Protein AF-A0A9Q0H8P6-F1 (afdb_monomer_lite)

Radius of gyration: 24.01 Å; chains: 1; bounding box: 65×60×73 Å

Sequence (201 aa):
MRSYKLHLAFLFFIALAFFHVSQAQNSQEDYLTTHNSARSEVGVGSMTWDDTVATYAQNYANQRAEDCNLVHSGGSYGENLAWSSGDMSATDAVNMWVAEKTYYDYNSNSCAEGQQCGHYTQVVWRNSVRLGCARVQCSSGSGTFIICNYDPPGNYVGINNVLMQASIMSKHLSKSERPRRVNGHLDTDRESLLSSPTEGV

Structure (mmCIF, N/CA/C/O backbone):
data_AF-A0A9Q0H8P6-F1
#
_entry.id   AF-A0A9Q0H8P6-F1
#
loop_
_atom_site.group_PDB
_atom_site.id
_atom_site.type_symbol
_atom_site.label_atom_id
_atom_site.label_alt_id
_atom_site.label_comp_id
_atom_site.label_asym_id
_atom_site.label_entity_id
_atom_site.label_seq_id
_atom_site.pdbx_PDB_ins_code
_atom_site.Cartn_x
_atom_site.Cartn_y
_atom_site.Cartn_z
_atom_site.occupancy
_atom_site.B_iso_or_equiv
_atom_site.auth_seq_id
_atom_site.auth_comp_id
_atom_site.auth_asym_id
_atom_site.auth_atom_id
_atom_site.pdbx_PDB_model_num
ATOM 1 N N . MET A 1 1 ? -46.140 22.390 14.188 1.00 59.41 1 MET A N 1
ATOM 2 C CA . MET A 1 1 ? -45.745 20.958 14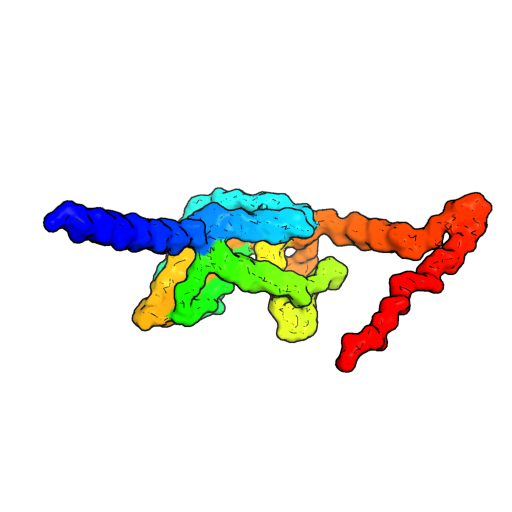.285 1.00 59.41 1 MET A CA 1
ATOM 3 C C . MET A 1 1 ? -45.240 20.347 12.972 1.00 59.41 1 MET A C 1
ATOM 5 O O . MET A 1 1 ? -44.353 19.508 13.023 1.00 59.41 1 MET A O 1
ATOM 9 N N . ARG A 1 2 ? -45.763 20.746 11.800 1.00 62.16 2 ARG A N 1
ATOM 10 C CA . ARG A 1 2 ? -45.383 20.182 10.485 1.00 62.16 2 ARG A CA 1
ATOM 11 C C . ARG A 1 2 ? -43.969 20.578 10.016 1.00 62.16 2 ARG A C 1
ATOM 13 O O . ARG A 1 2 ? -43.252 19.725 9.515 1.00 62.16 2 ARG A O 1
ATOM 20 N N . SER A 1 3 ? -43.545 21.822 10.265 1.00 62.53 3 SER A N 1
ATOM 21 C CA . SER A 1 3 ? -42.217 22.331 9.860 1.00 62.53 3 SER A CA 1
ATOM 22 C C . SER A 1 3 ? -41.059 21.640 10.590 1.00 62.53 3 SER A C 1
ATOM 24 O O . SER A 1 3 ? -40.065 21.282 9.974 1.00 62.53 3 SER A O 1
ATOM 26 N N . TYR A 1 4 ? -41.205 21.364 11.890 1.00 61.22 4 TYR A N 1
ATOM 27 C CA . TYR A 1 4 ? -40.148 20.726 12.689 1.00 61.22 4 TYR A CA 1
ATOM 28 C C . TYR A 1 4 ? -39.857 19.291 12.227 1.00 61.22 4 TYR A C 1
ATOM 30 O O . TYR A 1 4 ? -38.712 18.866 12.258 1.00 61.22 4 TYR A O 1
ATOM 38 N N . LYS A 1 5 ? -40.875 18.569 11.730 1.00 62.25 5 LYS A N 1
ATOM 39 C CA . LYS A 1 5 ? -40.724 17.216 11.167 1.00 62.25 5 LYS A CA 1
ATOM 40 C C . LYS A 1 5 ? -39.967 17.212 9.832 1.00 62.25 5 LYS A C 1
ATOM 42 O O . LYS A 1 5 ? -39.203 16.289 9.586 1.00 62.25 5 LYS A O 1
ATOM 47 N N . LEU A 1 6 ? -40.147 18.245 9.002 1.00 64.25 6 LEU A N 1
ATOM 48 C CA . LEU A 1 6 ? -39.408 18.426 7.745 1.00 64.25 6 LEU A CA 1
ATOM 49 C C . LEU A 1 6 ? -37.932 18.764 7.995 1.00 64.25 6 LEU A C 1
ATOM 51 O O . LEU A 1 6 ? -37.063 18.179 7.357 1.00 64.25 6 LEU A O 1
ATOM 55 N N . HIS A 1 7 ? -37.638 19.637 8.965 1.00 70.69 7 HIS A N 1
ATOM 56 C CA . HIS A 1 7 ? -36.254 19.940 9.348 1.00 70.69 7 HIS A CA 1
ATOM 57 C C . HIS A 1 7 ? -35.548 18.738 9.988 1.00 70.69 7 HIS A C 1
ATOM 59 O O . HIS A 1 7 ? -34.400 18.469 9.648 1.00 70.69 7 HIS A O 1
ATOM 65 N N . LEU A 1 8 ? -36.234 17.976 10.852 1.00 71.00 8 LEU A N 1
ATOM 66 C CA . LEU A 1 8 ? -35.672 16.751 11.432 1.00 71.00 8 LEU A CA 1
ATOM 67 C C . LEU A 1 8 ? -35.365 15.701 10.357 1.00 71.00 8 LEU A C 1
ATOM 69 O O . LEU A 1 8 ? -34.300 15.098 10.388 1.00 71.00 8 LEU A O 1
ATOM 73 N N . ALA A 1 9 ? -36.267 15.514 9.387 1.00 73.44 9 ALA A N 1
ATOM 74 C CA . ALA A 1 9 ? -36.045 14.595 8.274 1.00 73.44 9 ALA A CA 1
ATOM 75 C C . ALA A 1 9 ? -34.853 15.030 7.407 1.00 73.44 9 ALA A C 1
ATOM 77 O O . ALA A 1 9 ? -34.018 14.201 7.062 1.00 73.44 9 ALA A O 1
ATOM 78 N N . PHE A 1 10 ? -34.728 16.326 7.104 1.00 75.25 10 PHE A N 1
ATOM 79 C CA . PHE A 1 10 ? -33.617 16.854 6.308 1.00 75.25 10 PHE A CA 1
ATOM 80 C C . PHE A 1 10 ? -32.262 16.708 7.019 1.00 75.25 10 PHE A C 1
ATOM 82 O O . PHE A 1 10 ? -31.294 16.265 6.407 1.00 75.25 10 PHE A O 1
ATOM 89 N N . LEU A 1 11 ? -32.203 16.989 8.326 1.00 74.62 11 LEU A N 1
ATOM 90 C CA . LEU A 1 11 ? -31.002 16.760 9.140 1.00 74.62 11 LEU A CA 1
ATOM 91 C C . LEU A 1 11 ? -30.624 15.271 9.203 1.00 74.62 11 LEU A C 1
ATOM 93 O O . LEU A 1 11 ? -29.443 14.936 9.149 1.00 74.62 11 LEU A O 1
ATOM 97 N N . PHE A 1 12 ? -31.613 14.377 9.253 1.00 76.75 12 PHE A N 1
ATOM 98 C CA . PHE A 1 12 ? -31.390 12.930 9.232 1.00 76.75 12 PHE A CA 1
ATOM 99 C C . PHE A 1 12 ? -30.865 12.438 7.871 1.00 76.75 12 PHE A C 1
ATOM 101 O O . PHE A 1 12 ? -29.944 11.627 7.827 1.00 76.75 12 PHE A O 1
ATOM 108 N N . PHE A 1 13 ? -31.389 12.970 6.760 1.00 72.19 13 PHE A N 1
ATOM 109 C CA . PHE A 1 13 ? -30.891 12.676 5.409 1.00 72.19 13 PHE A CA 1
ATOM 110 C C . PHE A 1 13 ? -29.458 13.168 5.192 1.00 72.19 13 PHE A C 1
ATOM 112 O O . PHE A 1 13 ? -28.653 12.447 4.609 1.00 72.19 13 PHE A O 1
ATOM 119 N N . ILE A 1 14 ? -29.124 14.359 5.694 1.00 72.00 14 ILE A N 1
ATOM 120 C CA . ILE A 1 14 ? -27.756 14.882 5.645 1.00 72.00 14 ILE A CA 1
ATOM 121 C C . ILE A 1 14 ? -26.808 13.978 6.446 1.00 72.00 14 ILE A C 1
ATOM 123 O O . ILE A 1 14 ? -25.766 13.581 5.930 1.00 72.00 14 ILE A O 1
ATOM 127 N N . ALA A 1 15 ? -27.179 13.595 7.672 1.00 67.50 15 ALA A N 1
ATOM 128 C CA . ALA A 1 15 ? -26.368 12.698 8.495 1.00 67.50 15 ALA A CA 1
ATOM 129 C C . ALA A 1 15 ? -26.158 11.322 7.833 1.00 67.50 15 ALA A C 1
ATOM 131 O O . ALA A 1 15 ? -25.039 10.814 7.815 1.00 67.50 15 ALA A O 1
ATOM 132 N N . LEU A 1 16 ? -27.204 10.745 7.229 1.00 63.12 16 LEU A N 1
ATOM 133 C CA . LEU A 1 16 ? -27.113 9.490 6.476 1.00 63.12 16 LEU A CA 1
ATOM 134 C C . LEU A 1 16 ? -26.205 9.606 5.246 1.00 63.12 16 LEU A C 1
ATOM 136 O O . LEU A 1 16 ? -25.414 8.696 5.005 1.00 63.12 16 LEU A O 1
ATOM 140 N N . ALA A 1 17 ? -26.282 10.707 4.494 1.00 61.44 17 ALA A N 1
ATOM 141 C CA . ALA A 1 17 ? -25.435 10.932 3.324 1.00 61.44 17 ALA A CA 1
ATOM 142 C C . ALA A 1 17 ? -23.948 11.038 3.706 1.00 61.44 17 ALA A C 1
ATOM 144 O O . ALA A 1 17 ? -23.111 10.397 3.075 1.00 61.44 17 ALA A O 1
ATOM 145 N N . PHE A 1 18 ? -23.617 11.763 4.781 1.00 58.12 18 PHE A N 1
ATOM 146 C CA . PHE A 1 18 ? -22.237 11.846 5.275 1.00 58.12 18 PHE A CA 1
ATOM 147 C C . PHE A 1 18 ? -21.717 10.510 5.829 1.00 58.12 18 PHE A C 1
ATOM 149 O O . PHE A 1 18 ? -20.548 10.184 5.630 1.00 58.12 18 PHE A O 1
ATOM 156 N N . 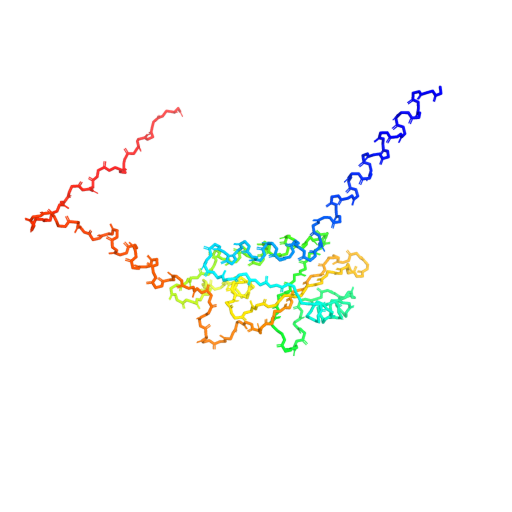PHE A 1 19 ? -22.577 9.697 6.454 1.00 54.78 19 PHE A N 1
ATOM 157 C CA . PHE A 1 19 ? -22.194 8.365 6.936 1.00 54.78 19 PHE A CA 1
ATOM 158 C C . PHE A 1 19 ? -21.927 7.374 5.785 1.00 54.78 19 PHE A C 1
ATOM 160 O O . PHE A 1 19 ? -21.012 6.558 5.876 1.00 54.78 19 PHE A O 1
ATOM 167 N N . HIS A 1 20 ? -22.675 7.468 4.676 1.00 54.00 20 HIS A N 1
ATOM 168 C CA . HIS A 1 20 ? -22.471 6.615 3.494 1.00 54.00 20 HIS A CA 1
ATOM 169 C C . HIS A 1 20 ? -21.164 6.929 2.751 1.00 54.00 20 HIS A C 1
ATOM 171 O O . HIS A 1 20 ? -20.490 6.005 2.304 1.00 54.00 20 HIS A O 1
ATOM 177 N N . VAL A 1 21 ? -20.769 8.205 2.644 1.00 56.78 21 VAL A N 1
ATOM 178 C CA . VAL A 1 21 ? -19.532 8.601 1.938 1.00 56.78 21 VAL A CA 1
ATOM 179 C C . VAL A 1 21 ? -18.272 8.066 2.638 1.00 56.78 21 VAL A C 1
ATOM 181 O O . VAL A 1 21 ? -17.336 7.651 1.964 1.00 56.78 21 VAL A O 1
ATOM 184 N N . SER A 1 22 ? -18.257 7.998 3.974 1.00 54.84 22 SER A N 1
ATOM 185 C CA . SER A 1 22 ? -17.110 7.479 4.746 1.00 54.84 22 SER A CA 1
ATOM 186 C C . SER A 1 22 ? -16.919 5.955 4.615 1.00 54.84 22 SER A C 1
ATOM 188 O O . SER A 1 22 ? -15.790 5.463 4.618 1.00 54.84 22 SER A O 1
ATOM 190 N N . GLN A 1 23 ? -18.005 5.194 4.434 1.00 53.75 23 GLN A N 1
ATOM 191 C CA . GLN A 1 23 ? -17.933 3.751 4.152 1.00 53.75 23 GLN A CA 1
ATOM 192 C C . GLN A 1 23 ? -17.487 3.450 2.711 1.00 53.75 23 GLN A C 1
ATOM 194 O O . GLN A 1 23 ? -16.982 2.363 2.441 1.00 53.75 23 GLN A O 1
ATOM 199 N N . ALA A 1 24 ? -17.645 4.408 1.795 1.00 58.97 24 ALA A N 1
ATOM 200 C CA . ALA A 1 24 ? -17.419 4.220 0.365 1.00 58.97 24 ALA A CA 1
ATOM 201 C C . ALA A 1 24 ? -15.952 4.326 -0.090 1.00 58.97 24 ALA A C 1
ATOM 203 O O . ALA A 1 24 ? -15.727 4.176 -1.278 1.00 58.97 24 ALA A O 1
ATOM 204 N N . GLN A 1 25 ? -14.989 4.622 0.795 1.00 68.44 25 GLN A N 1
ATOM 205 C CA . GLN A 1 25 ? -13.554 4.724 0.448 1.00 68.44 25 GLN A CA 1
ATOM 206 C C . GLN A 1 25 ? -12.672 3.671 1.139 1.00 68.44 25 GLN A C 1
ATOM 208 O O . GLN A 1 25 ? -11.451 3.804 1.191 1.00 68.44 25 GLN A O 1
ATOM 213 N N . ASN A 1 26 ? -13.283 2.660 1.752 1.00 88.00 26 ASN A N 1
ATOM 214 C CA . ASN A 1 26 ? -12.591 1.623 2.521 1.00 88.00 26 ASN A CA 1
ATOM 215 C C . ASN A 1 26 ? -12.987 0.205 2.081 1.00 88.00 26 ASN A C 1
ATOM 217 O O . ASN A 1 26 ? -12.735 -0.765 2.795 1.00 88.00 26 ASN A O 1
ATOM 221 N N . SER A 1 27 ? -13.649 0.084 0.930 1.00 94.88 27 SER A N 1
ATOM 222 C CA . SER A 1 27 ? -14.088 -1.189 0.371 1.00 94.88 27 SER A CA 1
ATOM 223 C C . SER A 1 27 ? -12.954 -1.897 -0.381 1.00 94.88 27 SER A C 1
ATOM 225 O O . SER A 1 27 ? -11.956 -1.286 -0.765 1.00 94.88 27 SER A O 1
ATOM 227 N N . GLN A 1 28 ? -13.130 -3.193 -0.658 1.00 97.44 28 GLN A N 1
ATOM 228 C CA . GLN A 1 28 ? -12.235 -3.952 -1.546 1.00 97.44 28 GLN A CA 1
ATOM 229 C C . GLN A 1 28 ? -12.047 -3.276 -2.917 1.00 97.44 28 GLN A C 1
ATOM 231 O O . GLN A 1 28 ? -10.964 -3.328 -3.501 1.00 97.44 28 GLN A O 1
ATOM 236 N N . GLU A 1 29 ? -13.097 -2.615 -3.415 1.00 97.50 29 GLU A N 1
ATOM 237 C CA . GLU A 1 29 ? -13.108 -1.985 -4.732 1.00 97.50 29 GLU A CA 1
ATOM 238 C C . GLU A 1 29 ? -12.241 -0.726 -4.754 1.00 97.50 29 GLU A C 1
ATOM 240 O O . GLU A 1 29 ? -11.582 -0.464 -5.755 1.00 97.50 29 GLU A O 1
ATOM 245 N N . ASP A 1 30 ? -12.165 0.007 -3.643 1.00 97.81 30 ASP A N 1
ATOM 246 C CA . ASP A 1 30 ? -11.334 1.210 -3.531 1.00 97.81 30 ASP A CA 1
ATOM 247 C C . ASP A 1 30 ? -9.846 0.864 -3.628 1.00 97.81 30 ASP A C 1
ATOM 249 O O . ASP A 1 30 ? -9.089 1.502 -4.369 1.00 97.81 30 ASP A O 1
ATOM 253 N N . TYR A 1 31 ? -9.434 -0.213 -2.948 1.00 98.62 31 TYR A N 1
ATOM 254 C CA . TYR A 1 31 ? -8.086 -0.756 -3.087 1.00 98.62 31 TYR A CA 1
ATOM 255 C C . TYR A 1 31 ? -7.820 -1.199 -4.526 1.00 98.62 31 TYR A C 1
ATOM 257 O O . TYR A 1 31 ? -6.840 -0.756 -5.131 1.00 98.62 31 TYR A O 1
ATOM 265 N N . LEU A 1 32 ? -8.679 -2.059 -5.084 1.00 98.44 32 LEU A N 1
ATOM 266 C CA . LEU A 1 32 ? -8.483 -2.616 -6.422 1.00 98.44 32 LEU A CA 1
ATOM 267 C C . LEU A 1 32 ? -8.474 -1.550 -7.511 1.00 98.44 32 LEU A C 1
ATOM 269 O O . LEU A 1 32 ? -7.575 -1.558 -8.348 1.00 98.44 32 LEU A O 1
ATOM 273 N N . THR A 1 33 ? -9.450 -0.645 -7.516 1.00 98.31 33 THR A N 1
ATOM 274 C CA . THR A 1 33 ? -9.575 0.402 -8.534 1.00 98.31 33 THR A CA 1
ATOM 275 C C . THR A 1 33 ? -8.347 1.299 -8.524 1.00 98.31 33 THR A C 1
ATOM 277 O O . THR A 1 33 ? -7.763 1.542 -9.582 1.00 98.31 33 THR A O 1
ATOM 280 N N . THR A 1 34 ? -7.885 1.722 -7.344 1.00 98.62 34 THR A N 1
ATOM 281 C CA . THR A 1 34 ? -6.711 2.600 -7.238 1.00 98.62 34 THR A CA 1
ATOM 282 C C . THR A 1 34 ? -5.432 1.889 -7.699 1.00 98.62 34 THR A C 1
ATOM 284 O O . THR A 1 34 ? -4.667 2.445 -8.491 1.00 98.62 34 THR A O 1
ATOM 287 N N . HIS A 1 35 ? -5.234 0.621 -7.314 1.00 98.75 35 HIS A N 1
ATOM 288 C CA . HIS A 1 35 ? -4.115 -0.191 -7.813 1.00 98.75 35 HIS A CA 1
ATOM 289 C C . HIS A 1 35 ? -4.182 -0.386 -9.331 1.00 98.75 35 HIS A C 1
ATOM 291 O O . HIS A 1 35 ? -3.192 -0.198 -10.038 1.00 98.75 35 HIS A O 1
ATOM 297 N N . ASN A 1 36 ? -5.348 -0.773 -9.846 1.00 98.62 36 ASN A N 1
ATOM 298 C CA . ASN A 1 36 ? -5.539 -1.097 -11.254 1.00 98.62 36 ASN A CA 1
ATOM 299 C C . ASN A 1 36 ? -5.431 0.138 -12.153 1.00 98.62 36 ASN A C 1
ATOM 301 O O . ASN A 1 36 ? -4.909 0.015 -13.262 1.00 98.62 36 ASN A O 1
ATOM 305 N N . SER A 1 37 ? -5.819 1.321 -11.667 1.00 98.44 37 SER A N 1
ATOM 306 C CA . SER A 1 37 ? -5.551 2.593 -12.344 1.00 98.44 37 SER A CA 1
ATOM 307 C C . SER A 1 37 ? -4.046 2.803 -12.518 1.00 98.44 37 SER A C 1
ATOM 309 O O . SER A 1 37 ? -3.572 2.906 -13.650 1.00 98.44 37 SER A O 1
ATOM 311 N N . ALA A 1 38 ? -3.271 2.739 -11.428 1.00 97.81 38 ALA A N 1
ATOM 312 C CA . ALA A 1 38 ? -1.818 2.918 -11.473 1.00 97.81 38 ALA A CA 1
ATOM 313 C C . ALA A 1 38 ? -1.108 1.868 -12.348 1.00 97.81 38 ALA A C 1
ATOM 315 O O . ALA A 1 38 ? -0.168 2.188 -13.074 1.00 97.81 38 ALA A O 1
ATOM 316 N N . ARG A 1 39 ? -1.572 0.612 -12.328 1.00 97.94 39 ARG A N 1
ATOM 317 C CA . ARG A 1 39 ? -1.051 -0.462 -13.194 1.00 97.94 39 ARG A CA 1
ATOM 318 C C . ARG A 1 39 ? -1.335 -0.196 -14.669 1.00 97.94 39 ARG A C 1
ATOM 320 O O . ARG A 1 39 ? -0.451 -0.395 -15.504 1.00 97.94 39 ARG A O 1
ATOM 327 N N . SER A 1 40 ? -2.534 0.291 -14.989 1.00 96.94 40 SER A N 1
ATOM 328 C CA . SER A 1 40 ? -2.923 0.609 -16.365 1.00 96.94 40 SER A CA 1
ATOM 329 C C . SER A 1 40 ? -2.084 1.743 -16.963 1.00 96.94 40 SER A C 1
ATOM 331 O O . SER A 1 40 ? -1.687 1.638 -18.124 1.00 96.94 40 SER A O 1
ATOM 333 N N . GLU A 1 41 ? -1.715 2.753 -16.160 1.00 95.31 41 GLU A N 1
ATOM 334 C CA . GLU A 1 41 ? -0.846 3.872 -16.573 1.00 95.31 41 GLU A CA 1
ATOM 335 C C . GLU A 1 41 ? 0.503 3.391 -17.128 1.00 95.31 41 GLU A C 1
ATOM 337 O O . GLU A 1 41 ? 1.071 4.020 -18.019 1.00 95.31 41 GLU A O 1
ATOM 342 N N . VAL A 1 42 ? 0.999 2.250 -16.640 1.00 93.06 42 VAL A N 1
ATOM 343 C CA . VAL A 1 42 ? 2.296 1.675 -17.030 1.00 93.06 42 VAL A CA 1
ATOM 344 C C . VAL A 1 42 ? 2.179 0.391 -17.861 1.00 93.06 42 VAL A C 1
ATOM 346 O O . VAL A 1 42 ? 3.167 -0.312 -18.108 1.00 93.06 42 VAL A O 1
ATOM 349 N N . GLY A 1 43 ? 0.971 0.077 -18.339 1.00 93.31 43 GLY A N 1
ATOM 350 C CA . GLY A 1 43 ? 0.712 -1.086 -19.192 1.00 93.31 43 GLY A CA 1
ATOM 351 C C . GLY A 1 43 ? 0.878 -2.432 -18.478 1.00 93.31 43 GLY A C 1
ATOM 352 O O . GLY A 1 43 ? 1.224 -3.437 -19.111 1.00 93.31 43 GLY A O 1
ATOM 353 N N . VAL A 1 44 ? 0.667 -2.456 -17.163 1.00 95.19 44 VAL A N 1
ATOM 354 C CA . VAL A 1 44 ? 0.624 -3.666 -16.340 1.00 95.19 44 VAL A CA 1
ATOM 355 C C . VAL A 1 44 ? -0.835 -4.114 -16.192 1.00 95.19 44 VAL A C 1
ATOM 357 O O . VAL A 1 44 ? -1.730 -3.301 -15.982 1.00 95.19 44 VAL A O 1
ATOM 360 N N . GLY A 1 45 ? -1.089 -5.417 -16.342 1.00 95.19 45 GLY A N 1
ATOM 361 C CA . GLY A 1 45 ? -2.443 -5.975 -16.267 1.00 95.19 45 GLY A CA 1
ATOM 362 C C . GLY A 1 45 ? -3.047 -5.862 -14.868 1.00 95.19 45 GLY A C 1
ATOM 363 O O . GLY A 1 45 ? -2.318 -5.874 -13.877 1.00 95.19 45 GLY A O 1
ATOM 364 N N . SER A 1 46 ? -4.371 -5.771 -14.783 1.00 98.06 46 SER A N 1
ATOM 365 C CA . SER A 1 46 ? -5.098 -5.653 -13.517 1.00 98.06 46 SER A CA 1
ATOM 366 C C . SER A 1 46 ? -4.878 -6.851 -12.585 1.00 98.06 46 SER A C 1
ATOM 368 O O . SER A 1 46 ? -4.646 -7.972 -13.035 1.00 98.06 46 SER A O 1
ATOM 370 N N . MET A 1 47 ? -4.973 -6.595 -11.285 1.00 98.31 47 MET A N 1
ATOM 371 C CA . MET A 1 47 ? -5.091 -7.603 -10.231 1.00 98.31 47 MET A CA 1
ATOM 372 C C . MET A 1 47 ? -6.560 -7.795 -9.835 1.00 98.31 47 MET A C 1
ATOM 374 O O . MET A 1 47 ? -7.394 -6.914 -10.071 1.00 98.31 47 MET A O 1
ATOM 378 N N . THR A 1 48 ? -6.865 -8.936 -9.223 1.00 98.69 48 THR A N 1
ATOM 379 C CA . THR A 1 48 ? -8.183 -9.263 -8.660 1.00 98.69 48 THR A CA 1
ATOM 380 C C . THR A 1 48 ? -8.106 -9.397 -7.145 1.00 98.69 48 THR A C 1
ATOM 382 O O . THR A 1 48 ? -7.050 -9.716 -6.599 1.00 98.69 48 THR A O 1
ATOM 385 N N . TRP A 1 49 ? -9.226 -9.179 -6.458 1.00 98.75 49 TRP A N 1
ATOM 386 C CA . TRP A 1 49 ? -9.306 -9.421 -5.020 1.00 98.75 49 TRP A CA 1
ATOM 387 C C . TRP A 1 49 ? -9.233 -10.922 -4.731 1.00 98.75 49 TRP A C 1
ATOM 389 O O . TRP A 1 49 ? -9.772 -11.726 -5.496 1.00 98.75 49 TRP A O 1
ATOM 399 N N . ASP A 1 50 ? -8.570 -11.293 -3.642 1.00 98.81 50 ASP A N 1
ATOM 400 C CA . ASP A 1 50 ? -8.520 -12.659 -3.131 1.00 98.81 50 ASP A CA 1
ATOM 401 C C . ASP A 1 50 ? -8.819 -12.656 -1.627 1.00 98.81 50 ASP A C 1
ATOM 403 O O . ASP A 1 50 ? -8.074 -12.090 -0.824 1.00 98.81 50 ASP A O 1
ATOM 407 N N . ASP A 1 51 ? -9.913 -13.313 -1.240 1.00 98.69 51 ASP A N 1
ATOM 408 C CA . ASP A 1 51 ? -10.383 -13.339 0.148 1.00 98.69 51 ASP A CA 1
ATOM 409 C C . ASP A 1 51 ? -9.412 -14.056 1.098 1.00 98.69 51 ASP A C 1
ATOM 411 O O . ASP A 1 51 ? -9.366 -13.744 2.292 1.00 98.69 51 ASP A O 1
ATOM 415 N N . THR A 1 52 ? -8.596 -14.989 0.594 1.00 98.75 52 THR A N 1
ATOM 416 C CA . THR A 1 52 ? -7.567 -15.667 1.399 1.00 98.75 52 THR A CA 1
ATOM 417 C C . THR A 1 52 ? -6.439 -14.696 1.730 1.00 98.75 52 THR A C 1
ATOM 419 O O . THR A 1 52 ? -6.007 -14.612 2.883 1.00 98.75 52 THR A O 1
ATOM 422 N N . VAL A 1 53 ? -5.998 -13.919 0.738 1.00 98.81 53 VAL A N 1
ATOM 423 C CA . VAL A 1 53 ? -4.982 -12.873 0.922 1.00 98.81 53 VAL A CA 1
ATOM 424 C C . VAL A 1 53 ? -5.519 -11.760 1.829 1.00 98.81 53 VAL A C 1
ATOM 426 O O . VAL A 1 53 ? -4.816 -11.307 2.731 1.00 98.81 53 VAL A O 1
ATOM 429 N N . ALA A 1 54 ? -6.784 -11.365 1.668 1.00 98.81 54 ALA A N 1
ATOM 430 C CA . ALA A 1 54 ? -7.414 -10.342 2.503 1.00 98.81 54 ALA A CA 1
ATOM 431 C C . ALA A 1 54 ? -7.583 -10.800 3.957 1.00 98.81 54 ALA A C 1
ATOM 433 O O . ALA A 1 54 ? -7.333 -10.037 4.888 1.00 98.81 54 ALA A O 1
ATOM 434 N N . THR A 1 55 ? -7.935 -12.070 4.168 1.00 98.75 55 THR A N 1
ATOM 435 C CA . THR A 1 55 ? -7.999 -12.666 5.510 1.00 98.75 55 THR A CA 1
ATOM 436 C C . THR A 1 55 ? -6.627 -12.651 6.183 1.00 98.75 55 THR A C 1
ATOM 438 O O . THR A 1 55 ? -6.525 -12.331 7.368 1.00 98.75 55 THR A O 1
ATOM 441 N N . TYR A 1 56 ? -5.559 -12.952 5.437 1.00 98.81 56 TYR A N 1
ATOM 442 C CA . TYR A 1 56 ? -4.192 -12.833 5.946 1.00 98.81 56 TYR A CA 1
ATOM 443 C C . TYR A 1 56 ? -3.869 -11.389 6.358 1.00 98.81 56 TYR A C 1
ATOM 445 O O . TYR A 1 56 ? -3.445 -11.161 7.494 1.00 98.81 56 TYR A O 1
ATOM 453 N N . ALA A 1 57 ? -4.150 -10.424 5.477 1.00 98.81 57 ALA A N 1
ATOM 454 C CA . ALA A 1 57 ? -3.948 -9.002 5.736 1.00 98.81 57 ALA A CA 1
ATOM 455 C C . ALA A 1 57 ? -4.704 -8.543 6.993 1.00 98.81 57 ALA A C 1
ATOM 457 O O . ALA A 1 57 ? -4.128 -7.890 7.861 1.00 98.81 57 ALA A O 1
ATOM 458 N N . GLN A 1 58 ? -5.970 -8.945 7.150 1.00 98.75 58 GLN A N 1
ATOM 459 C CA . GLN A 1 58 ? -6.792 -8.587 8.310 1.00 98.75 58 GLN A CA 1
ATOM 460 C C . GLN A 1 58 ? -6.250 -9.181 9.608 1.00 98.75 58 GLN A C 1
ATOM 462 O O . GLN A 1 58 ? -6.175 -8.485 10.623 1.00 98.75 58 GLN A O 1
ATOM 467 N N . ASN A 1 59 ? -5.834 -10.448 9.585 1.00 98.69 59 ASN A N 1
ATOM 468 C CA . ASN A 1 59 ? -5.243 -11.099 10.751 1.00 98.69 59 ASN A CA 1
ATOM 469 C C . ASN A 1 59 ? -3.945 -10.416 11.187 1.00 98.69 59 ASN A C 1
ATOM 471 O O . ASN A 1 59 ? -3.692 -10.305 12.387 1.00 98.69 59 ASN A O 1
ATOM 475 N N . TYR A 1 60 ? -3.130 -9.957 10.237 1.00 98.75 60 TYR A N 1
ATOM 476 C CA . TYR A 1 60 ? -1.911 -9.223 10.556 1.00 98.75 60 TYR A CA 1
ATOM 477 C C . TYR A 1 60 ? -2.203 -7.799 11.039 1.00 98.75 60 TYR A C 1
ATOM 479 O O . TYR A 1 60 ? -1.673 -7.381 12.066 1.00 98.75 60 TYR A O 1
ATOM 487 N N . ALA A 1 61 ? -3.112 -7.078 10.377 1.00 98.31 61 ALA A N 1
ATOM 488 C CA . ALA A 1 61 ? -3.540 -5.746 10.800 1.00 98.31 61 ALA A CA 1
ATOM 489 C C . ALA A 1 61 ? -4.053 -5.756 12.249 1.00 98.31 61 ALA A C 1
ATOM 491 O O . ALA A 1 61 ? -3.652 -4.922 13.055 1.00 98.31 61 ALA A O 1
ATOM 492 N N . ASN A 1 62 ? -4.858 -6.756 12.620 1.00 98.31 62 ASN A N 1
ATOM 493 C CA . ASN A 1 62 ? -5.353 -6.914 13.988 1.00 98.31 62 ASN A CA 1
ATOM 494 C C . ASN A 1 62 ? -4.223 -7.090 15.018 1.00 98.31 62 ASN A C 1
ATOM 496 O O . ASN A 1 62 ? -4.338 -6.579 16.127 1.00 98.31 62 ASN A O 1
ATOM 500 N N . GLN A 1 63 ? -3.121 -7.760 14.662 1.00 97.56 63 GLN A N 1
ATOM 501 C CA . GLN A 1 63 ? -1.943 -7.875 15.537 1.00 97.56 63 GLN A CA 1
ATOM 502 C C . GLN A 1 63 ? -1.212 -6.538 15.704 1.00 97.56 63 GLN A C 1
ATOM 504 O O . GLN A 1 63 ? -0.579 -6.310 16.730 1.00 97.56 63 GLN A O 1
ATOM 509 N N . ARG A 1 64 ? -1.303 -5.646 14.711 1.00 96.88 64 ARG A N 1
ATOM 510 C CA . ARG A 1 64 ? -0.712 -4.301 14.757 1.00 96.88 64 ARG A CA 1
ATOM 511 C C . ARG A 1 64 ? -1.608 -3.257 15.395 1.00 96.88 64 ARG A C 1
ATOM 513 O O . ARG A 1 64 ? -1.116 -2.187 15.711 1.00 96.88 64 ARG A O 1
ATOM 520 N N . ALA A 1 65 ? -2.884 -3.544 15.629 1.00 95.94 65 ALA A N 1
ATOM 521 C CA . ALA A 1 65 ? -3.828 -2.559 16.148 1.00 95.94 65 ALA A CA 1
ATOM 522 C C . ALA A 1 65 ? -3.439 -1.985 17.528 1.00 95.94 65 ALA A C 1
ATOM 524 O O . ALA A 1 65 ? -3.949 -0.937 17.913 1.00 95.94 65 ALA A O 1
ATOM 525 N N . GLU A 1 66 ? -2.556 -2.633 18.295 1.00 95.06 66 GLU A N 1
ATOM 526 C CA . GLU A 1 66 ? -2.061 -2.086 19.565 1.00 95.06 66 GLU A CA 1
ATOM 527 C C . GLU A 1 66 ? -1.039 -0.954 19.366 1.00 95.06 66 GLU A C 1
ATOM 529 O O . GLU A 1 66 ? -1.159 0.094 19.999 1.00 95.06 66 GLU A O 1
ATOM 534 N N . ASP A 1 67 ? -0.061 -1.141 18.475 1.00 92.19 67 ASP A N 1
ATOM 535 C CA . ASP A 1 67 ? 1.106 -0.257 18.351 1.00 92.19 67 ASP A CA 1
ATOM 536 C C . ASP A 1 67 ? 1.196 0.496 17.017 1.00 92.19 67 ASP A C 1
ATOM 538 O O . ASP A 1 67 ? 1.810 1.557 16.937 1.00 92.19 67 ASP A O 1
ATOM 542 N N . CYS A 1 68 ? 0.586 -0.058 15.975 1.00 95.00 68 CYS A N 1
ATOM 543 C CA . CYS A 1 68 ? 0.614 0.378 14.592 1.00 95.00 68 CYS A CA 1
ATOM 544 C C . CYS A 1 68 ? 2.000 0.666 14.010 1.00 95.00 68 CYS A C 1
ATOM 546 O O . CYS A 1 68 ? 2.123 1.458 13.073 1.00 95.00 68 CYS A O 1
ATOM 548 N N . ASN A 1 69 ? 3.049 -0.007 14.501 1.00 95.50 69 ASN A N 1
ATOM 549 C CA . ASN A 1 69 ? 4.359 0.164 13.875 1.00 95.50 69 ASN A CA 1
ATOM 550 C C . ASN A 1 69 ? 4.387 -0.493 12.487 1.00 95.50 69 ASN A C 1
ATOM 552 O O . ASN A 1 69 ? 3.828 -1.566 12.253 1.00 95.50 69 ASN A O 1
ATOM 556 N N . LEU A 1 70 ? 5.116 0.133 11.569 1.00 97.06 70 LEU A N 1
ATOM 557 C CA . LEU A 1 70 ? 5.328 -0.353 10.207 1.00 97.06 70 LEU A CA 1
ATOM 558 C C . LEU A 1 70 ? 6.416 -1.437 10.185 1.00 97.06 70 LEU A C 1
ATOM 560 O O . LEU A 1 70 ? 7.540 -1.195 9.754 1.00 97.06 70 LEU A O 1
ATOM 564 N N . VAL A 1 71 ? 6.102 -2.631 10.694 1.00 97.94 71 VAL A N 1
ATOM 565 C CA . VAL A 1 71 ? 6.975 -3.813 10.555 1.00 97.94 71 VAL A CA 1
ATOM 566 C C . VAL A 1 71 ? 6.284 -4.817 9.661 1.00 97.94 71 VAL A C 1
ATOM 568 O O . VAL A 1 71 ? 5.099 -5.076 9.852 1.00 97.94 71 VAL A O 1
ATOM 571 N N . HIS A 1 72 ? 7.039 -5.378 8.722 1.00 97.88 72 HIS A N 1
ATOM 572 C CA . HIS A 1 72 ? 6.527 -6.389 7.817 1.00 97.88 72 HIS A CA 1
ATOM 573 C C . HIS A 1 72 ? 6.197 -7.706 8.519 1.00 97.88 72 HIS A C 1
ATOM 575 O O . HIS A 1 72 ? 6.892 -8.117 9.452 1.00 97.88 72 HIS A O 1
ATOM 581 N N . SER A 1 73 ? 5.167 -8.397 8.026 1.00 97.44 73 SER A N 1
ATOM 582 C CA . SER A 1 73 ? 4.693 -9.666 8.602 1.00 97.44 73 SER A CA 1
ATOM 583 C C . SER A 1 73 ? 5.691 -10.821 8.518 1.00 97.44 73 SER A C 1
ATOM 585 O O . SER A 1 73 ? 5.599 -11.769 9.298 1.00 97.44 73 SER A O 1
ATOM 587 N N . GLY A 1 74 ? 6.633 -10.765 7.570 1.00 96.88 74 GLY A N 1
ATOM 588 C CA . GLY A 1 74 ? 7.542 -11.874 7.265 1.00 96.88 74 GLY A CA 1
ATOM 589 C C . GLY A 1 74 ? 6.848 -13.071 6.601 1.00 96.88 74 GLY A C 1
ATOM 590 O O . GLY A 1 74 ? 7.425 -14.157 6.551 1.00 96.88 74 GLY A O 1
ATOM 591 N N . GLY A 1 75 ? 5.610 -12.892 6.126 1.00 96.38 75 GLY A N 1
ATOM 592 C CA . GLY A 1 75 ? 4.835 -13.916 5.433 1.00 96.38 75 GLY A CA 1
ATOM 593 C C . GLY A 1 75 ? 5.312 -14.234 4.016 1.00 96.38 75 GLY A C 1
ATOM 594 O O . GLY A 1 75 ? 6.303 -13.709 3.518 1.00 96.38 75 GLY A O 1
ATOM 595 N N . SER A 1 76 ? 4.559 -15.105 3.341 1.00 96.75 76 SER A N 1
ATOM 596 C CA . SER A 1 76 ? 4.830 -15.528 1.959 1.00 96.75 76 SER A CA 1
ATOM 597 C C . SER A 1 76 ? 4.336 -14.552 0.885 1.00 96.75 76 SER A C 1
ATOM 599 O O . SER A 1 76 ? 4.611 -14.761 -0.295 1.00 96.75 76 SER A O 1
ATOM 601 N N . TYR A 1 77 ? 3.572 -13.529 1.267 1.00 98.50 77 TYR A N 1
ATOM 602 C CA . TYR A 1 77 ? 3.014 -12.537 0.353 1.00 98.50 77 TYR A CA 1
ATOM 603 C C . TYR A 1 77 ? 3.933 -11.324 0.217 1.00 98.50 77 TYR A C 1
ATOM 605 O O . TYR A 1 77 ? 4.705 -11.010 1.121 1.00 98.50 77 TYR A O 1
ATOM 613 N N . GLY A 1 78 ? 3.811 -10.609 -0.902 1.00 98.38 78 GLY A N 1
ATOM 614 C CA . GLY A 1 78 ? 4.332 -9.247 -0.994 1.00 98.38 78 GLY A CA 1
ATOM 615 C C . GLY A 1 78 ? 3.529 -8.358 -0.055 1.00 98.38 78 GLY A C 1
ATOM 616 O O . GLY A 1 78 ? 2.403 -8.713 0.306 1.00 98.38 78 GLY A O 1
ATOM 617 N N . GLU A 1 79 ? 4.074 -7.215 0.348 1.00 98.44 79 GLU A N 1
ATOM 618 C CA . GLU A 1 79 ? 3.428 -6.398 1.369 1.00 98.44 79 GLU A CA 1
ATOM 619 C C . GLU A 1 79 ? 3.753 -4.916 1.228 1.00 98.44 79 GLU A C 1
ATOM 621 O O . GLU A 1 79 ? 4.917 -4.541 1.117 1.00 98.44 79 GLU A O 1
ATOM 626 N N . ASN A 1 80 ? 2.713 -4.090 1.306 1.00 98.88 80 ASN A N 1
ATOM 627 C CA . ASN A 1 80 ? 2.827 -2.658 1.536 1.00 98.88 80 ASN A CA 1
ATOM 628 C C . ASN A 1 80 ? 2.113 -2.310 2.839 1.00 98.88 80 ASN A C 1
ATOM 630 O O . ASN A 1 80 ? 1.005 -2.792 3.089 1.00 98.88 80 ASN A O 1
ATOM 634 N N . LEU A 1 81 ? 2.743 -1.453 3.641 1.00 98.75 81 LEU A N 1
ATOM 635 C CA . LEU A 1 81 ? 2.214 -0.964 4.907 1.00 98.75 81 LEU A CA 1
ATOM 636 C C . LEU A 1 81 ? 2.025 0.549 4.841 1.00 98.75 81 LEU A C 1
ATOM 638 O O . LEU A 1 81 ? 2.786 1.264 4.188 1.00 98.75 81 LEU A O 1
ATOM 642 N N . ALA A 1 82 ? 1.006 1.043 5.525 1.00 98.50 82 ALA A N 1
ATOM 643 C CA . ALA A 1 82 ? 0.758 2.462 5.687 1.00 98.50 82 ALA A CA 1
ATOM 644 C C . ALA A 1 82 ? 0.258 2.742 7.100 1.00 98.50 82 ALA A C 1
ATOM 646 O O . ALA A 1 82 ? -0.471 1.945 7.695 1.00 98.50 82 ALA A O 1
ATOM 647 N N . TRP A 1 83 ? 0.648 3.899 7.620 1.00 98.19 83 TRP A N 1
ATOM 648 C CA . TRP A 1 83 ? 0.133 4.421 8.871 1.00 98.19 83 TRP A CA 1
ATOM 649 C C . TRP A 1 83 ? -0.087 5.924 8.757 1.00 98.19 83 TRP A C 1
ATOM 651 O O . TRP A 1 83 ? 0.682 6.633 8.107 1.00 98.19 83 TRP A O 1
ATOM 661 N N . SER A 1 84 ? -1.135 6.402 9.415 1.00 97.31 84 SER A N 1
ATOM 662 C CA . SER A 1 84 ? -1.419 7.820 9.606 1.00 97.31 84 SER A CA 1
ATOM 663 C C . SER A 1 84 ? -1.841 8.049 11.042 1.00 97.31 84 SER A C 1
ATOM 665 O O . SER A 1 84 ? -2.560 7.226 11.596 1.00 97.31 84 SER A O 1
ATOM 667 N N . SER A 1 85 ? -1.479 9.195 11.618 1.00 95.81 85 SER A N 1
ATOM 668 C CA . SER A 1 85 ? -1.986 9.626 12.926 1.00 95.81 85 SER A CA 1
ATOM 669 C C . SER A 1 85 ? -3.486 9.944 12.915 1.00 95.81 85 SER A C 1
ATOM 671 O O . SER A 1 85 ? -4.105 10.008 13.975 1.00 95.81 85 SER A O 1
ATOM 673 N N . GLY A 1 86 ? -4.072 10.153 11.733 1.00 94.31 86 GLY A N 1
ATOM 674 C CA . GLY A 1 86 ? -5.498 10.390 11.540 1.00 94.31 86 GLY A CA 1
ATOM 675 C C . GLY A 1 86 ? -6.220 9.211 10.896 1.00 94.31 86 GLY A C 1
ATOM 676 O O . GLY A 1 86 ? -5.693 8.103 10.775 1.00 94.31 86 GLY A O 1
ATOM 677 N N . ASP A 1 87 ? -7.447 9.477 10.456 1.00 93.56 87 ASP A N 1
ATOM 678 C CA . ASP A 1 87 ? -8.165 8.567 9.569 1.00 93.56 87 ASP A CA 1
ATOM 679 C C . ASP A 1 87 ? -7.464 8.531 8.205 1.00 93.56 87 ASP A C 1
ATOM 681 O O . ASP A 1 87 ? -7.178 9.578 7.626 1.00 93.56 87 ASP A O 1
ATOM 685 N N . MET A 1 88 ? -7.148 7.335 7.716 1.00 96.00 88 MET A N 1
ATOM 686 C CA . MET A 1 88 ? -6.599 7.119 6.376 1.00 96.00 88 MET A CA 1
ATOM 687 C C . MET A 1 88 ? -7.520 6.164 5.630 1.00 96.00 88 MET A C 1
ATOM 689 O O . MET A 1 88 ? -7.822 5.080 6.138 1.00 96.00 88 MET A O 1
ATOM 693 N N . SER A 1 89 ? -7.967 6.571 4.443 1.00 97.75 89 SER A N 1
ATOM 694 C CA . SER A 1 89 ? -8.787 5.716 3.587 1.00 97.75 89 SER A CA 1
ATOM 695 C C . SER A 1 89 ? -7.939 4.693 2.823 1.00 97.75 89 SER A C 1
ATOM 697 O O . SER A 1 89 ? -6.713 4.820 2.724 1.00 97.75 89 SER A O 1
ATOM 699 N N . ALA A 1 90 ? -8.593 3.688 2.232 1.00 97.88 90 ALA A N 1
ATOM 700 C CA . ALA A 1 90 ? -7.941 2.756 1.313 1.00 97.88 90 ALA A CA 1
ATOM 701 C C . ALA A 1 90 ? -7.278 3.498 0.144 1.00 97.88 90 ALA A C 1
ATOM 703 O O . ALA A 1 90 ? -6.105 3.280 -0.160 1.00 97.88 90 ALA A O 1
ATOM 704 N N . THR A 1 91 ? -8.023 4.415 -0.473 1.00 98.12 91 THR A N 1
ATOM 705 C CA . THR A 1 91 ? -7.567 5.224 -1.606 1.00 98.12 91 THR A CA 1
ATOM 706 C C . THR A 1 91 ? -6.365 6.094 -1.239 1.00 98.12 91 THR A C 1
ATOM 708 O O . THR A 1 91 ? -5.411 6.161 -2.014 1.00 98.12 91 THR A O 1
ATOM 711 N N . ASP A 1 92 ? -6.357 6.710 -0.052 1.00 98.44 92 ASP A N 1
ATOM 712 C CA . ASP A 1 92 ? -5.228 7.531 0.407 1.00 98.44 92 ASP A CA 1
ATOM 713 C C . ASP A 1 92 ? -3.950 6.705 0.565 1.00 98.44 92 ASP A C 1
ATOM 715 O O . ASP A 1 92 ? -2.890 7.122 0.097 1.00 98.44 92 ASP A O 1
ATOM 719 N N . ALA A 1 93 ? -4.043 5.516 1.172 1.00 98.62 93 ALA A N 1
ATOM 720 C CA . ALA A 1 93 ? -2.893 4.630 1.348 1.00 98.62 93 ALA A CA 1
ATOM 721 C C . ALA A 1 93 ? -2.295 4.199 0.002 1.00 98.62 93 ALA A C 1
ATOM 723 O O . ALA A 1 93 ? -1.083 4.292 -0.202 1.00 98.62 93 ALA A O 1
ATOM 724 N N . VAL A 1 94 ? -3.140 3.783 -0.949 1.00 98.75 94 VAL A N 1
ATOM 725 C CA . VAL A 1 94 ? -2.662 3.366 -2.273 1.00 98.75 94 VAL A CA 1
ATOM 726 C C . VAL A 1 94 ? -2.082 4.549 -3.044 1.00 98.75 94 VAL A C 1
ATOM 728 O O . VAL A 1 94 ? -1.018 4.413 -3.640 1.00 98.75 94 VAL A O 1
ATOM 731 N N . ASN A 1 95 ? -2.713 5.724 -2.997 1.00 98.62 95 ASN A N 1
ATOM 732 C CA . ASN A 1 95 ? -2.178 6.926 -3.640 1.00 98.62 95 ASN A CA 1
ATOM 733 C C . ASN A 1 95 ? -0.836 7.360 -3.043 1.00 98.62 95 ASN A C 1
ATOM 735 O O . ASN A 1 95 ? 0.051 7.769 -3.791 1.00 98.62 95 ASN A O 1
ATOM 739 N N . MET A 1 96 ? -0.658 7.234 -1.726 1.00 98.50 96 MET A N 1
ATOM 740 C CA . MET A 1 96 ? 0.617 7.491 -1.055 1.00 98.50 96 MET A CA 1
ATOM 741 C C . MET A 1 96 ? 1.718 6.557 -1.577 1.00 98.50 96 MET A C 1
ATOM 743 O O . MET A 1 96 ? 2.797 7.028 -1.927 1.00 98.50 96 MET A O 1
ATOM 747 N N . TRP A 1 97 ? 1.441 5.256 -1.702 1.00 98.75 97 TRP A N 1
ATOM 748 C CA . TRP A 1 97 ? 2.384 4.304 -2.302 1.00 98.75 97 TRP A CA 1
ATOM 749 C C . TRP A 1 97 ? 2.645 4.601 -3.783 1.00 98.75 97 TRP A C 1
ATOM 751 O O . TRP A 1 97 ? 3.781 4.525 -4.242 1.00 98.75 97 TRP A O 1
ATOM 761 N N . VAL A 1 98 ? 1.610 4.977 -4.541 1.00 98.69 98 VAL A N 1
ATOM 762 C CA . VAL A 1 98 ? 1.729 5.332 -5.963 1.00 98.69 98 VAL A CA 1
ATOM 763 C C . VAL A 1 98 ? 2.543 6.609 -6.168 1.00 98.69 98 VAL A C 1
ATOM 765 O O . VAL A 1 98 ? 3.248 6.720 -7.171 1.00 98.69 98 VAL A O 1
ATOM 768 N N . ALA A 1 99 ? 2.490 7.561 -5.236 1.00 98.44 99 ALA A N 1
ATOM 769 C CA . ALA A 1 99 ? 3.227 8.818 -5.322 1.00 98.44 99 ALA A CA 1
ATOM 770 C C . ALA A 1 99 ? 4.748 8.612 -5.393 1.00 98.44 99 ALA A C 1
ATOM 772 O O . ALA A 1 99 ? 5.438 9.415 -6.025 1.00 98.44 99 ALA A O 1
ATOM 773 N N . GLU A 1 100 ? 5.270 7.500 -4.861 1.00 98.25 100 GLU A N 1
ATOM 774 C CA . GLU A 1 100 ? 6.691 7.165 -4.983 1.00 98.25 100 GLU A CA 1
ATOM 775 C C . GLU A 1 100 ? 7.145 6.944 -6.438 1.00 98.25 100 GLU A C 1
ATOM 777 O O . GLU A 1 100 ? 8.347 6.937 -6.712 1.00 98.25 100 GLU A O 1
ATOM 782 N N . LYS A 1 101 ? 6.216 6.846 -7.405 1.00 96.31 101 LYS A N 1
ATOM 783 C CA . LYS A 1 101 ? 6.536 6.840 -8.842 1.00 96.31 101 LYS A CA 1
ATOM 784 C C . LYS A 1 101 ? 7.409 8.019 -9.263 1.00 96.31 101 LYS A C 1
ATOM 786 O O . LYS A 1 101 ? 8.185 7.889 -10.201 1.00 96.31 101 LYS A O 1
ATOM 791 N N . THR A 1 102 ? 7.310 9.158 -8.568 1.00 96.88 102 THR A N 1
ATOM 792 C CA . THR A 1 102 ? 8.152 10.334 -8.838 1.00 96.88 102 THR A CA 1
ATOM 793 C C . THR A 1 102 ? 9.635 10.092 -8.552 1.00 96.88 102 THR A C 1
ATOM 795 O O . THR A 1 102 ? 10.475 10.845 -9.041 1.00 96.88 102 THR A O 1
ATOM 798 N N . TYR A 1 103 ? 9.954 9.072 -7.755 1.00 96.25 103 TYR A N 1
ATOM 799 C CA . TYR A 1 103 ? 11.314 8.689 -7.395 1.00 96.25 103 TYR A CA 1
ATOM 800 C C . TYR A 1 103 ? 11.790 7.450 -8.145 1.00 96.25 103 TYR A C 1
ATOM 802 O O . TYR A 1 103 ? 12.919 7.026 -7.930 1.00 96.25 103 TYR A O 1
ATOM 810 N N . TYR A 1 104 ? 10.961 6.842 -8.992 1.00 94.06 104 TYR A N 1
ATOM 811 C CA . TYR A 1 104 ? 11.317 5.617 -9.689 1.00 94.06 104 TYR A CA 1
ATOM 812 C C . TYR A 1 104 ? 11.836 5.896 -11.101 1.00 94.06 104 TYR A C 1
ATOM 814 O O . TYR A 1 104 ? 11.119 6.455 -11.933 1.00 94.06 104 TYR A O 1
ATOM 822 N N . ASP A 1 105 ? 13.062 5.460 -11.394 1.00 90.56 105 ASP A N 1
ATOM 8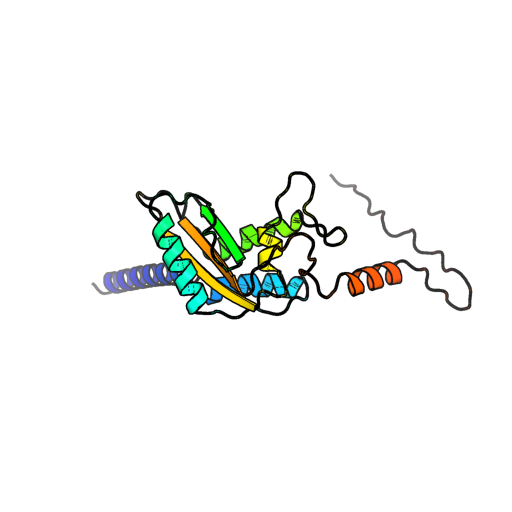23 C CA . ASP A 1 105 ? 13.610 5.470 -12.749 1.00 90.56 105 ASP A CA 1
ATOM 824 C C . ASP A 1 105 ? 13.413 4.096 -13.404 1.00 90.56 105 ASP A C 1
ATOM 826 O O . ASP A 1 105 ? 14.008 3.085 -13.024 1.00 90.56 105 ASP A O 1
ATOM 830 N N . TYR A 1 106 ? 12.573 4.067 -14.434 1.00 87.12 106 TYR A N 1
ATOM 831 C CA . TYR A 1 106 ? 12.262 2.865 -15.200 1.00 87.12 106 TYR A CA 1
ATOM 832 C C . TYR A 1 106 ? 13.416 2.357 -16.070 1.00 87.12 106 TYR A C 1
ATOM 834 O O . TYR A 1 106 ? 13.411 1.182 -16.440 1.00 87.12 106 TYR A O 1
ATOM 842 N N . ASN A 1 107 ? 14.371 3.217 -16.436 1.00 85.44 107 ASN A N 1
ATOM 843 C CA . ASN A 1 107 ? 15.513 2.838 -17.268 1.00 85.44 107 ASN A CA 1
ATOM 844 C C . ASN A 1 107 ? 16.543 2.062 -16.451 1.00 85.44 107 ASN A C 1
ATOM 846 O O . ASN A 1 107 ? 17.042 1.033 -16.906 1.00 85.44 107 ASN A O 1
ATOM 850 N N . SER A 1 108 ? 16.849 2.549 -15.247 1.00 86.38 108 SER A N 1
ATOM 851 C CA . SER A 1 108 ? 17.771 1.887 -14.321 1.00 86.38 108 SER A CA 1
ATOM 852 C C . SER A 1 108 ? 17.086 0.853 -13.428 1.00 86.38 108 SER A C 1
ATOM 854 O O . SER A 1 108 ? 17.774 0.042 -12.812 1.00 86.38 108 SER A O 1
ATOM 856 N N . ASN A 1 109 ? 15.749 0.858 -13.369 1.00 85.19 109 ASN A N 1
ATOM 857 C CA . ASN A 1 109 ? 14.950 0.047 -12.450 1.00 85.19 109 ASN A CA 1
ATOM 858 C C . ASN A 1 109 ? 15.402 0.257 -10.995 1.00 85.19 109 ASN A C 1
ATOM 860 O O . ASN A 1 109 ? 15.684 -0.688 -10.254 1.00 85.19 109 ASN A O 1
ATOM 864 N N . SER A 1 110 ? 15.525 1.520 -10.599 1.00 89.88 110 SER A N 1
ATOM 865 C CA . SER A 1 110 ? 15.984 1.899 -9.266 1.00 89.88 110 SER A CA 1
ATOM 866 C C . SER A 1 110 ? 15.239 3.122 -8.756 1.00 89.88 110 SER A C 1
ATOM 868 O O . SER A 1 110 ? 14.718 3.924 -9.532 1.00 89.88 110 SER A O 1
ATOM 870 N N . CYS A 1 111 ? 15.221 3.287 -7.437 1.00 92.75 111 CYS A N 1
ATOM 871 C CA . CYS A 1 111 ? 14.816 4.554 -6.850 1.00 92.75 111 CYS A CA 1
ATOM 872 C C . CYS A 1 111 ? 15.915 5.604 -7.074 1.00 92.75 111 CYS A C 1
ATOM 874 O O . CYS A 1 111 ? 17.099 5.266 -7.181 1.00 92.75 111 CYS A O 1
ATOM 876 N N . ALA A 1 112 ? 15.524 6.873 -7.111 1.00 93.88 112 ALA A N 1
ATOM 877 C CA . ALA A 1 112 ? 16.431 8.001 -7.000 1.00 93.88 112 ALA A CA 1
ATOM 878 C C . ALA A 1 112 ? 17.250 7.895 -5.702 1.00 93.88 112 ALA A C 1
ATOM 880 O O . ALA A 1 112 ? 16.802 7.322 -4.705 1.00 93.88 112 ALA A O 1
ATOM 881 N N . GLU A 1 113 ? 18.461 8.447 -5.715 1.00 93.94 113 GLU A N 1
ATOM 882 C CA . GLU A 1 113 ? 19.376 8.362 -4.579 1.00 93.94 113 GLU A CA 1
ATOM 883 C C . GLU A 1 113 ? 18.735 8.919 -3.297 1.00 93.94 113 GLU A C 1
ATOM 885 O O . GLU A 1 113 ? 18.179 10.019 -3.280 1.00 93.94 113 GLU A O 1
ATOM 890 N N . GLY A 1 114 ? 18.783 8.128 -2.221 1.00 94.38 114 GLY A N 1
ATOM 891 C CA . GLY A 1 114 ? 18.194 8.479 -0.926 1.00 94.38 114 GLY A CA 1
ATOM 892 C C . GLY A 1 114 ? 16.662 8.450 -0.872 1.00 94.38 114 GLY A C 1
ATOM 893 O O . GLY A 1 114 ? 16.101 8.814 0.158 1.00 94.38 114 GLY A O 1
ATOM 894 N N . GLN A 1 115 ? 15.983 8.027 -1.942 1.00 96.00 115 GLN A N 1
ATOM 895 C CA . GLN A 1 115 ? 14.524 7.945 -2.007 1.00 96.00 115 GLN A CA 1
ATOM 896 C C . GLN A 1 115 ? 14.021 6.504 -1.922 1.00 96.00 115 GLN A C 1
ATOM 898 O O . GLN A 1 115 ? 14.754 5.543 -2.159 1.00 96.00 115 GLN A O 1
ATOM 903 N N . GLN A 1 116 ? 12.733 6.365 -1.609 1.00 93.75 116 GLN A N 1
ATOM 904 C CA . GLN A 1 116 ? 12.030 5.087 -1.574 1.00 93.75 116 GLN A CA 1
ATOM 905 C C . GLN A 1 116 ? 11.026 5.017 -2.720 1.00 93.75 116 GLN A C 1
ATOM 907 O O . GLN A 1 116 ? 10.378 6.004 -3.056 1.00 93.75 116 GLN A O 1
ATOM 912 N N . CYS A 1 117 ? 10.937 3.842 -3.328 1.00 96.06 117 CYS A N 1
ATOM 913 C CA . CYS A 1 117 ? 10.005 3.536 -4.408 1.00 96.06 117 CYS A CA 1
ATOM 914 C C . CYS A 1 117 ? 9.479 2.096 -4.343 1.00 96.06 117 CYS A C 1
ATOM 916 O O . CYS A 1 117 ? 8.838 1.622 -5.280 1.00 96.06 117 CYS A O 1
ATOM 918 N N . GLY A 1 118 ? 9.779 1.390 -3.246 1.00 95.94 118 GLY A N 1
ATOM 919 C CA . GLY A 1 118 ? 9.439 -0.017 -3.068 1.00 95.94 118 GLY A CA 1
ATOM 920 C C . GLY A 1 118 ? 7.934 -0.251 -2.989 1.00 95.94 118 GLY A C 1
ATOM 921 O O . GLY A 1 118 ? 7.445 -1.260 -3.504 1.00 95.94 118 GLY A O 1
ATOM 922 N N . HIS A 1 119 ? 7.180 0.688 -2.411 1.00 98.44 119 HIS A N 1
ATOM 923 C CA . HIS A 1 119 ? 5.732 0.554 -2.368 1.00 98.44 119 HIS A CA 1
ATOM 924 C C . HIS A 1 119 ? 5.147 0.719 -3.767 1.00 98.44 119 HIS A C 1
ATOM 926 O O . HIS A 1 119 ? 4.308 -0.090 -4.180 1.00 98.44 119 HIS A O 1
ATOM 932 N N . TYR A 1 120 ? 5.641 1.705 -4.526 1.00 98.25 120 TYR A N 1
ATOM 933 C CA . TYR A 1 120 ? 5.239 1.890 -5.917 1.00 98.25 120 TYR A CA 1
ATOM 934 C C . TYR A 1 120 ? 5.536 0.650 -6.765 1.00 98.25 120 TYR A C 1
ATOM 936 O O . TYR A 1 120 ? 4.633 0.132 -7.430 1.00 98.25 120 TYR A O 1
ATOM 944 N N . THR A 1 121 ? 6.764 0.125 -6.716 1.00 96.94 121 THR A N 1
ATOM 945 C CA . THR A 1 121 ? 7.136 -1.049 -7.518 1.00 96.94 121 THR A CA 1
ATOM 946 C C . THR A 1 121 ? 6.315 -2.282 -7.161 1.00 96.94 121 THR A C 1
ATOM 948 O O . THR A 1 121 ? 6.019 -3.073 -8.056 1.00 96.94 121 THR A O 1
ATOM 951 N N . GLN A 1 122 ? 5.876 -2.428 -5.906 1.00 98.38 122 GLN A N 1
ATOM 952 C CA . GLN A 1 122 ? 4.956 -3.495 -5.511 1.00 98.38 122 GLN A CA 1
ATOM 953 C C . GLN A 1 122 ? 3.540 -3.280 -6.074 1.00 98.38 122 GLN A C 1
ATOM 955 O O . GLN A 1 122 ? 2.951 -4.226 -6.606 1.00 98.38 122 GLN A O 1
ATOM 960 N N . VAL A 1 123 ? 2.999 -2.055 -6.031 1.00 98.56 123 VAL A N 1
ATOM 961 C CA . VAL A 1 123 ? 1.683 -1.729 -6.624 1.00 98.56 123 VAL A CA 1
ATOM 962 C C . VAL A 1 123 ? 1.649 -2.104 -8.110 1.00 98.56 123 VAL A C 1
ATOM 964 O O . VAL A 1 123 ? 0.706 -2.754 -8.583 1.00 98.56 123 VAL A O 1
ATOM 967 N N . VAL A 1 124 ? 2.707 -1.753 -8.847 1.00 97.50 124 VAL A N 1
ATOM 968 C CA . VAL A 1 124 ? 2.823 -2.036 -10.286 1.00 97.50 124 VAL A CA 1
ATOM 969 C C . VAL A 1 124 ? 3.577 -3.328 -10.613 1.00 97.50 124 VAL A C 1
ATOM 971 O O . VAL A 1 124 ? 3.952 -3.553 -11.765 1.00 97.50 124 VAL A O 1
ATOM 974 N N . TRP A 1 125 ? 3.763 -4.224 -9.638 1.00 97.00 125 TRP A N 1
ATOM 975 C CA . TRP A 1 125 ? 4.458 -5.485 -9.875 1.00 97.00 125 TRP A CA 1
ATOM 976 C C . TRP A 1 125 ? 3.628 -6.407 -10.762 1.00 97.00 125 TRP A C 1
ATOM 978 O O . TRP A 1 125 ? 2.546 -6.864 -10.383 1.00 97.00 125 TRP A O 1
ATOM 988 N N . ARG A 1 126 ? 4.131 -6.715 -11.956 1.00 94.44 126 ARG A N 1
ATOM 989 C CA . ARG A 1 126 ? 3.365 -7.419 -12.990 1.00 94.44 126 ARG A CA 1
ATOM 990 C C . ARG A 1 126 ? 2.877 -8.790 -12.551 1.00 94.44 126 ARG A C 1
ATOM 992 O O . ARG A 1 126 ? 1.749 -9.153 -12.867 1.00 94.44 126 ARG A O 1
ATOM 999 N N . ASN A 1 127 ? 3.718 -9.542 -11.847 1.00 95.94 127 ASN A N 1
ATOM 1000 C CA . ASN A 1 127 ? 3.378 -10.907 -11.454 1.00 95.94 127 ASN A CA 1
ATOM 1001 C C . ASN A 1 127 ? 2.445 -10.966 -10.248 1.00 95.94 127 ASN A C 1
ATOM 1003 O O . ASN A 1 127 ? 1.876 -12.023 -10.024 1.00 95.94 127 ASN A O 1
ATOM 1007 N N . SER A 1 128 ? 2.263 -9.877 -9.500 1.00 98.06 128 SER A N 1
ATOM 1008 C CA . SER A 1 128 ? 1.259 -9.824 -8.441 1.00 98.06 128 SER A CA 1
ATOM 1009 C C . SER A 1 128 ? -0.109 -9.662 -9.092 1.00 98.06 128 SER A C 1
ATOM 1011 O O . SER A 1 128 ? -0.419 -8.604 -9.645 1.00 98.06 128 SER A O 1
ATOM 1013 N N . VAL A 1 129 ? -0.895 -10.738 -9.088 1.00 98.31 129 VAL A N 1
ATOM 1014 C CA . VAL A 1 129 ? -2.195 -10.815 -9.779 1.00 98.31 129 VAL A CA 1
ATOM 1015 C C . VAL A 1 129 ? -3.372 -10.890 -8.813 1.00 98.31 129 VAL A C 1
ATOM 1017 O O . VAL A 1 129 ? -4.502 -10.634 -9.219 1.00 98.31 129 VAL A O 1
ATOM 1020 N N . ARG A 1 130 ? -3.111 -11.200 -7.542 1.00 98.88 130 ARG A N 1
ATOM 1021 C CA . ARG A 1 130 ? -4.093 -11.233 -6.460 1.00 98.88 130 ARG A CA 1
ATOM 1022 C C . ARG A 1 130 ? -3.726 -10.222 -5.383 1.00 98.88 130 ARG A C 1
ATOM 1024 O O . ARG A 1 130 ? -2.548 -10.088 -5.041 1.00 98.88 130 ARG A O 1
ATOM 1031 N N . LEU A 1 131 ? -4.738 -9.537 -4.867 1.00 98.94 131 LEU A N 1
ATOM 1032 C CA . LEU A 1 131 ? -4.630 -8.519 -3.828 1.00 98.94 131 LEU A CA 1
ATOM 1033 C C . LEU A 1 131 ? -5.577 -8.847 -2.681 1.00 98.94 131 LEU A C 1
ATOM 1035 O O . LEU A 1 131 ? -6.727 -9.213 -2.910 1.00 98.94 131 LEU A O 1
ATOM 1039 N N . GLY A 1 132 ? -5.118 -8.629 -1.459 1.00 98.81 132 GLY A N 1
ATOM 1040 C CA . GLY A 1 132 ? -5.986 -8.566 -0.296 1.00 98.81 132 GLY A CA 1
ATOM 1041 C C . GLY A 1 132 ? -5.459 -7.532 0.679 1.00 98.81 132 GLY A C 1
ATOM 1042 O O . GLY A 1 132 ? -4.264 -7.496 0.952 1.00 98.81 132 GLY A O 1
ATOM 1043 N N . CYS A 1 133 ? -6.336 -6.673 1.179 1.00 98.88 133 CYS A N 1
ATOM 1044 C CA . CYS A 1 133 ? -5.957 -5.564 2.044 1.00 98.88 133 CYS A CA 1
ATOM 1045 C C . CYS A 1 133 ? -6.819 -5.525 3.298 1.00 98.88 133 CYS A C 1
ATOM 1047 O O . CYS A 1 133 ? -7.939 -6.036 3.317 1.00 98.88 133 CYS A O 1
ATOM 1049 N N . ALA A 1 134 ? -6.300 -4.873 4.330 1.00 98.56 134 ALA A N 1
ATOM 1050 C CA . ALA A 1 134 ? -7.023 -4.620 5.558 1.00 98.56 134 ALA A CA 1
ATOM 1051 C C . ALA A 1 134 ? -6.660 -3.265 6.151 1.00 98.56 134 ALA A C 1
ATOM 1053 O O . ALA A 1 134 ? -5.555 -2.749 5.969 1.00 98.56 134 ALA A O 1
ATOM 1054 N N . ARG A 1 135 ? -7.614 -2.729 6.908 1.00 97.75 135 ARG A N 1
ATOM 1055 C CA . ARG A 1 135 ? -7.519 -1.469 7.633 1.00 97.75 135 ARG A CA 1
ATOM 1056 C C . ARG A 1 135 ? -7.966 -1.692 9.071 1.00 97.75 135 ARG A C 1
ATOM 1058 O O . ARG A 1 135 ? -8.997 -2.321 9.302 1.00 97.75 135 ARG A O 1
ATOM 1065 N N . VAL A 1 136 ? -7.225 -1.145 10.028 1.00 97.31 136 VAL A N 1
ATOM 1066 C CA . VAL A 1 136 ? -7.609 -1.135 11.446 1.00 97.31 136 VAL A CA 1
ATOM 1067 C C . VAL A 1 136 ? -7.376 0.240 12.055 1.00 97.31 136 VAL A C 1
ATOM 1069 O O . VAL A 1 136 ? -6.422 0.934 11.700 1.00 97.31 136 VAL A O 1
ATOM 1072 N N . GLN A 1 137 ? -8.237 0.609 13.005 1.00 96.69 137 GLN A N 1
ATOM 1073 C CA . GLN A 1 137 ? -7.957 1.729 13.896 1.00 96.69 137 GLN A CA 1
ATOM 1074 C C . GLN A 1 137 ? -7.067 1.263 15.034 1.00 96.69 137 GLN A C 1
ATOM 1076 O O . GLN A 1 137 ? -7.327 0.239 15.668 1.00 96.69 137 GLN A O 1
ATOM 1081 N N . CYS A 1 138 ? -6.030 2.044 15.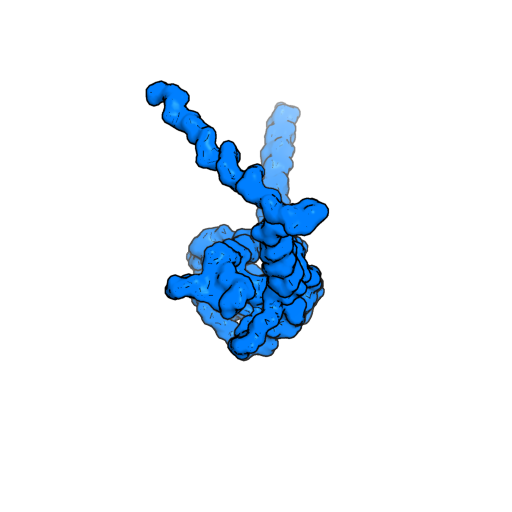281 1.00 96.12 138 CYS A N 1
ATOM 1082 C CA . CYS A 1 138 ? -5.051 1.778 16.308 1.00 96.12 138 CYS A CA 1
ATOM 1083 C C . CYS A 1 138 ? -5.597 2.136 17.696 1.00 96.12 138 CYS A C 1
ATOM 1085 O O . CYS A 1 138 ? -6.435 3.033 17.863 1.00 96.12 138 CYS A O 1
ATOM 1087 N N . SER A 1 139 ? -5.112 1.428 18.709 1.00 92.56 139 SER A N 1
ATOM 1088 C CA . SER A 1 139 ? -5.547 1.572 20.095 1.00 92.56 139 SER A CA 1
ATOM 1089 C C . SER A 1 139 ? -5.304 2.986 20.611 1.00 92.56 139 SER A C 1
ATOM 1091 O O . SER A 1 139 ? -4.355 3.664 20.229 1.00 92.56 139 SER A O 1
ATOM 1093 N N . SER A 1 140 ? -6.181 3.452 21.499 1.00 87.75 140 SER A N 1
ATOM 1094 C CA . SER A 1 140 ? -6.087 4.796 22.093 1.00 87.75 140 SER A CA 1
ATOM 1095 C C . SER A 1 140 ? -6.098 5.946 21.072 1.00 87.75 140 SER A C 1
ATOM 1097 O O . SER A 1 140 ? -5.646 7.045 21.383 1.00 87.75 140 SER A O 1
ATOM 1099 N N . GLY A 1 141 ? -6.619 5.713 19.861 1.00 84.56 141 GLY A N 1
ATOM 1100 C CA . GLY A 1 141 ? -6.671 6.732 18.815 1.00 84.56 141 GLY A CA 1
ATOM 1101 C C . GLY A 1 141 ? -5.300 7.070 18.234 1.00 84.56 141 GLY A C 1
ATOM 1102 O O . GLY A 1 141 ? -5.122 8.170 17.719 1.00 84.56 141 GLY A O 1
ATOM 1103 N N . SER A 1 142 ? -4.337 6.143 18.291 1.00 91.75 142 SER A N 1
ATOM 1104 C CA . SER A 1 142 ? -2.995 6.320 17.720 1.00 91.75 142 SER A CA 1
ATOM 1105 C C . SER A 1 142 ? -2.958 6.241 16.187 1.00 91.75 142 SER A C 1
ATOM 1107 O O . SER A 1 142 ? -1.886 6.104 15.606 1.00 91.75 142 SER A O 1
ATOM 1109 N N . GLY A 1 143 ? -4.112 6.354 15.525 1.00 96.06 143 GLY A N 1
ATOM 1110 C CA . GLY A 1 143 ? -4.218 6.502 14.082 1.00 96.06 143 GLY A CA 1
ATOM 1111 C C . GLY A 1 143 ? -4.856 5.320 13.359 1.00 96.06 143 GLY A C 1
ATOM 1112 O O . GLY A 1 143 ? -5.652 4.570 13.930 1.00 96.06 143 GLY A O 1
ATOM 1113 N N . THR A 1 144 ? -4.503 5.186 12.085 1.00 98.00 144 THR A N 1
ATOM 1114 C CA . THR A 1 144 ? -4.978 4.143 11.171 1.00 98.00 144 THR A CA 1
ATOM 1115 C C . THR A 1 144 ? -3.792 3.352 10.646 1.00 98.00 144 THR A C 1
ATOM 1117 O O . THR A 1 144 ? -2.831 3.955 10.171 1.00 98.00 144 THR A O 1
ATOM 1120 N N . PHE A 1 145 ? -3.879 2.024 10.666 1.00 98.44 145 PHE A N 1
ATOM 1121 C CA . PHE A 1 145 ? -2.919 1.131 10.016 1.00 98.44 145 PHE A CA 1
ATOM 1122 C C . PHE A 1 145 ? -3.584 0.407 8.849 1.00 98.44 145 PHE A C 1
ATOM 1124 O O . PHE A 1 145 ? -4.693 -0.121 8.981 1.00 98.44 145 PHE A O 1
ATOM 1131 N N . ILE A 1 146 ? -2.896 0.378 7.711 1.00 98.75 146 ILE A N 1
ATOM 1132 C CA . ILE A 1 146 ? -3.329 -0.313 6.500 1.00 98.75 146 ILE A CA 1
ATOM 1133 C C . ILE A 1 146 ? -2.211 -1.229 6.022 1.00 98.75 146 ILE A C 1
ATOM 1135 O O . ILE A 1 146 ? -1.042 -0.850 5.983 1.00 98.75 146 ILE A O 1
ATOM 1139 N N . ILE A 1 147 ? -2.601 -2.427 5.609 1.00 98.81 147 ILE A N 1
ATOM 1140 C CA . ILE A 1 147 ? -1.742 -3.408 4.957 1.00 98.81 147 ILE A CA 1
ATOM 1141 C C . ILE A 1 147 ? -2.423 -3.881 3.677 1.00 98.81 147 ILE A C 1
ATOM 1143 O O . ILE A 1 147 ? -3.619 -4.170 3.677 1.00 98.81 147 ILE A O 1
ATOM 1147 N N . CYS A 1 148 ? -1.652 -3.993 2.600 1.00 98.88 148 CYS A N 1
ATOM 1148 C CA . CYS A 1 148 ? -2.034 -4.742 1.410 1.00 98.88 148 CYS A CA 1
ATOM 1149 C C . CYS A 1 148 ? -1.021 -5.854 1.168 1.00 98.88 148 CYS A C 1
ATOM 1151 O O . CYS A 1 148 ? 0.184 -5.604 1.142 1.00 98.88 148 CYS A O 1
ATOM 1153 N N . ASN A 1 149 ? -1.523 -7.066 0.957 1.00 98.88 149 ASN A N 1
ATOM 1154 C CA . ASN A 1 149 ? -0.743 -8.231 0.592 1.00 98.88 149 ASN A CA 1
ATOM 1155 C C . ASN A 1 149 ? -0.953 -8.601 -0.880 1.00 98.88 149 ASN A C 1
ATOM 1157 O O . ASN A 1 149 ? -2.057 -8.493 -1.420 1.00 98.88 149 ASN A O 1
ATOM 1161 N N . TYR A 1 150 ? 0.129 -9.045 -1.517 1.00 98.81 150 TYR A N 1
ATOM 1162 C CA . TYR A 1 150 ? 0.215 -9.282 -2.957 1.00 98.81 150 TYR A CA 1
ATOM 1163 C C . TYR A 1 150 ? 0.643 -10.720 -3.246 1.00 98.81 150 TYR A C 1
ATOM 1165 O O . TYR A 1 150 ? 1.618 -11.207 -2.667 1.00 98.81 150 TYR A O 1
ATOM 1173 N N . ASP A 1 151 ? -0.046 -11.385 -4.173 1.00 98.50 151 ASP A N 1
ATOM 1174 C CA . ASP A 1 151 ? 0.240 -12.776 -4.526 1.00 98.50 151 ASP A CA 1
ATOM 1175 C C . ASP A 1 151 ? 0.266 -12.997 -6.053 1.00 98.50 151 ASP A C 1
ATOM 1177 O O . ASP A 1 151 ? -0.726 -12.723 -6.745 1.00 98.50 151 ASP A O 1
ATOM 1181 N N . PRO A 1 152 ? 1.358 -13.544 -6.617 1.00 98.00 152 PRO A N 1
ATOM 1182 C CA . PRO A 1 152 ? 2.689 -13.732 -6.023 1.00 98.00 152 PRO A CA 1
ATOM 1183 C C . PRO A 1 152 ? 3.336 -12.459 -5.437 1.00 98.00 152 PRO A C 1
ATOM 1185 O O . PRO A 1 152 ? 3.011 -11.354 -5.890 1.00 98.00 152 PRO A O 1
ATOM 1188 N N . PRO A 1 153 ? 4.273 -12.593 -4.475 1.00 97.06 153 PRO A N 1
ATOM 1189 C CA . PRO A 1 153 ? 5.059 -11.475 -3.946 1.00 97.06 153 PRO A CA 1
ATOM 1190 C C . PRO A 1 153 ? 5.848 -10.739 -5.038 1.00 97.06 153 PRO A C 1
ATOM 1192 O O . PRO A 1 153 ? 6.267 -11.327 -6.043 1.00 97.06 153 PRO A O 1
ATOM 1195 N N . GLY A 1 154 ? 6.046 -9.437 -4.831 1.00 94.88 154 GLY A N 1
ATOM 1196 C CA . GLY A 1 154 ? 6.860 -8.585 -5.688 1.00 94.88 154 GLY A CA 1
ATOM 1197 C C . GLY A 1 154 ? 8.215 -8.219 -5.096 1.00 94.88 154 GLY A C 1
ATOM 1198 O O . GLY A 1 154 ? 8.680 -8.835 -4.141 1.00 94.88 154 GLY A O 1
ATOM 1199 N N . ASN A 1 155 ? 8.859 -7.215 -5.697 1.00 92.38 155 ASN A N 1
ATOM 1200 C CA . ASN A 1 155 ? 10.107 -6.606 -5.219 1.00 92.38 155 ASN A CA 1
ATOM 1201 C C . ASN A 1 155 ? 11.282 -7.579 -5.012 1.00 92.38 155 ASN A C 1
ATOM 1203 O O . ASN A 1 155 ? 12.137 -7.378 -4.149 1.00 92.38 155 ASN A O 1
ATOM 1207 N N . TYR A 1 156 ? 11.371 -8.621 -5.837 1.00 83.31 156 TYR A N 1
ATOM 1208 C CA . TYR A 1 156 ? 12.546 -9.486 -5.854 1.00 83.31 156 TYR A CA 1
ATOM 1209 C C . TYR A 1 156 ? 13.780 -8.720 -6.345 1.00 83.31 156 TYR A C 1
ATOM 1211 O O . TYR A 1 156 ? 13.798 -8.198 -7.462 1.00 83.31 156 TYR A O 1
ATOM 1219 N N . VAL A 1 157 ? 14.831 -8.694 -5.521 1.00 75.56 157 VAL A N 1
ATOM 1220 C CA . VAL A 1 157 ? 16.108 -8.045 -5.848 1.00 75.56 157 VAL A CA 1
ATOM 1221 C C . VAL A 1 157 ? 16.665 -8.608 -7.159 1.00 75.56 157 VAL A C 1
ATOM 1223 O O . VAL A 1 157 ? 16.795 -9.820 -7.322 1.00 75.56 157 VAL A O 1
ATOM 1226 N N . GLY A 1 158 ? 16.999 -7.718 -8.097 1.00 66.50 158 GLY A N 1
ATOM 1227 C CA . GLY A 1 158 ? 17.554 -8.081 -9.405 1.00 66.50 158 GLY A CA 1
ATOM 1228 C C . GLY A 1 158 ? 16.527 -8.526 -10.453 1.00 66.50 158 GLY A C 1
ATOM 1229 O O . GLY A 1 158 ? 16.926 -8.903 -11.554 1.00 66.50 158 GLY A O 1
ATOM 1230 N N . ILE A 1 159 ? 15.224 -8.481 -10.148 1.00 74.62 159 ILE A N 1
ATOM 1231 C CA . ILE A 1 159 ? 14.153 -8.768 -11.109 1.00 74.62 159 ILE A CA 1
ATOM 1232 C C . ILE A 1 159 ? 13.423 -7.471 -11.476 1.00 74.62 159 ILE A C 1
ATOM 1234 O O . ILE A 1 159 ? 12.823 -6.815 -10.630 1.00 74.62 159 ILE A O 1
ATOM 1238 N N . ASN A 1 160 ? 13.402 -7.147 -12.770 1.00 72.25 160 ASN A N 1
ATOM 1239 C CA . ASN A 1 160 ? 12.709 -5.971 -13.298 1.00 72.25 160 ASN A CA 1
ATOM 1240 C C . ASN A 1 160 ? 11.366 -6.408 -13.880 1.00 72.25 160 ASN A C 1
ATOM 1242 O O . ASN A 1 160 ? 11.317 -6.953 -14.984 1.00 72.25 160 ASN A O 1
ATOM 1246 N N . ASN A 1 161 ? 10.273 -6.197 -13.146 1.00 77.94 161 ASN A N 1
ATOM 1247 C CA . ASN A 1 161 ? 8.961 -6.702 -13.557 1.00 77.94 161 ASN A CA 1
ATOM 1248 C C . ASN A 1 161 ? 7.820 -5.701 -13.354 1.00 77.94 161 ASN A C 1
ATOM 1250 O O . ASN A 1 161 ? 6.706 -6.066 -12.987 1.00 77.94 161 ASN A O 1
ATOM 1254 N N . VAL A 1 162 ? 8.114 -4.426 -13.591 1.00 73.56 162 VAL A N 1
ATO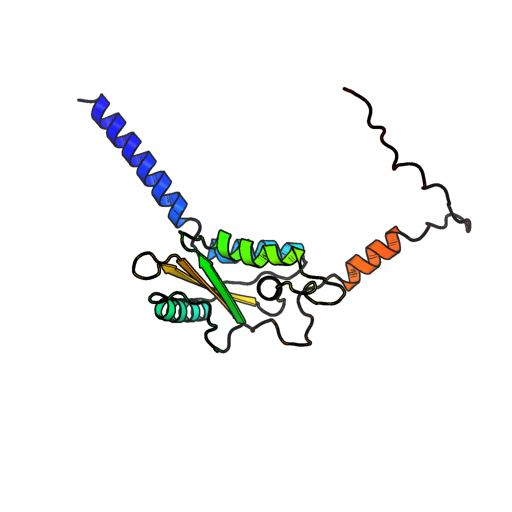M 1255 C CA . VAL A 1 162 ? 7.164 -3.317 -13.420 1.00 73.56 162 VAL A CA 1
ATOM 1256 C C . VAL A 1 162 ? 6.707 -2.696 -14.743 1.00 73.56 162 VAL A C 1
ATOM 1258 O O . VAL A 1 162 ? 5.910 -1.769 -14.738 1.00 73.56 162 VAL A O 1
ATOM 1261 N N . LEU A 1 163 ? 7.179 -3.199 -15.894 1.00 66.38 163 LEU A N 1
ATOM 1262 C CA . LEU A 1 163 ? 6.820 -2.674 -17.215 1.00 66.38 163 LEU A CA 1
ATOM 1263 C C . LEU A 1 163 ? 6.606 -3.759 -18.270 1.00 66.38 163 LEU A C 1
ATOM 1265 O O . LEU A 1 163 ? 7.367 -4.717 -18.365 1.00 66.38 163 LEU A O 1
ATOM 1269 N N . MET A 1 164 ? 5.631 -3.525 -19.155 1.00 53.31 164 MET A N 1
ATOM 1270 C CA . MET A 1 164 ? 5.571 -4.161 -20.481 1.00 53.31 164 MET A CA 1
ATOM 1271 C C . MET A 1 164 ? 6.206 -3.283 -21.577 1.00 53.31 164 MET A C 1
ATOM 1273 O O . MET A 1 164 ? 6.579 -3.792 -22.632 1.00 53.31 164 MET A O 1
ATOM 1277 N N . GLN A 1 165 ? 6.317 -1.963 -21.354 1.00 47.09 165 GLN A N 1
ATOM 1278 C CA . GLN A 1 165 ? 6.509 -0.987 -22.435 1.00 47.09 165 GLN A CA 1
ATOM 1279 C C . GLN A 1 165 ? 7.764 -0.098 -22.381 1.00 47.09 165 GLN A C 1
ATOM 1281 O O . GLN A 1 165 ? 7.920 0.695 -23.305 1.00 47.09 165 GLN A O 1
ATOM 1286 N N . ALA A 1 166 ? 8.718 -0.234 -21.448 1.00 44.50 166 ALA A N 1
ATOM 1287 C CA . ALA A 1 166 ? 9.986 0.526 -21.569 1.00 44.50 166 ALA A CA 1
ATOM 1288 C C . ALA A 1 166 ? 10.679 0.244 -22.915 1.00 44.50 166 ALA A C 1
ATOM 1290 O O . ALA A 1 166 ? 11.090 1.158 -23.627 1.00 44.50 166 ALA A O 1
ATOM 1291 N N . SER A 1 167 ? 10.686 -1.021 -23.347 1.00 47.62 167 SER A N 1
ATOM 1292 C CA . SER A 1 167 ? 11.241 -1.403 -24.651 1.00 47.62 167 SER A CA 1
ATOM 1293 C C . SER A 1 167 ? 10.473 -0.853 -25.864 1.00 47.62 167 SER A C 1
ATOM 1295 O O . SER A 1 167 ? 11.015 -0.889 -26.968 1.00 47.62 167 SER A O 1
ATOM 1297 N N . ILE A 1 168 ? 9.238 -0.359 -25.706 1.00 50.22 168 ILE A N 1
ATOM 1298 C CA . ILE A 1 168 ? 8.407 0.173 -26.803 1.00 50.22 168 ILE A CA 1
ATOM 1299 C C . ILE A 1 168 ? 8.385 1.710 -26.769 1.00 50.22 168 ILE A C 1
ATOM 1301 O O . ILE A 1 168 ? 8.589 2.338 -27.808 1.00 50.22 168 ILE A O 1
ATOM 1305 N N . MET A 1 169 ? 8.253 2.319 -25.588 1.00 46.38 169 MET A N 1
ATOM 1306 C CA . MET A 1 169 ? 8.285 3.772 -25.379 1.00 46.38 169 MET A CA 1
ATOM 1307 C C . MET A 1 169 ? 9.658 4.371 -25.718 1.00 46.38 169 MET A C 1
ATOM 1309 O O . MET A 1 169 ? 9.727 5.321 -26.497 1.00 46.38 169 MET A O 1
ATOM 1313 N N . SER A 1 170 ? 10.768 3.754 -25.285 1.00 51.75 170 SER A N 1
ATOM 1314 C CA . SER A 1 170 ? 12.121 4.220 -25.656 1.00 51.75 170 SER A CA 1
ATOM 1315 C C . SER A 1 170 ? 12.410 4.066 -27.161 1.00 51.75 170 SER A C 1
ATOM 1317 O O . SER A 1 170 ? 13.157 4.846 -27.761 1.00 51.75 170 SER A O 1
ATOM 1319 N N . LYS A 1 171 ? 11.778 3.086 -27.825 1.00 50.72 171 LYS A N 1
ATOM 1320 C CA . LYS A 1 171 ? 11.857 2.925 -29.289 1.00 50.72 171 LYS A CA 1
ATOM 1321 C C . LYS A 1 171 ? 10.992 3.934 -30.043 1.00 50.72 171 LYS A C 1
ATOM 1323 O O . LYS A 1 171 ? 11.316 4.246 -31.188 1.00 50.72 171 LYS A O 1
ATOM 1328 N N . HIS A 1 172 ? 9.919 4.439 -29.436 1.00 49.50 172 HIS A N 1
ATOM 1329 C CA . HIS A 1 172 ? 9.081 5.482 -30.022 1.00 49.50 172 HIS A CA 1
ATOM 1330 C C . HIS A 1 172 ? 9.666 6.884 -29.825 1.00 49.50 172 HIS A C 1
ATOM 1332 O O . HIS A 1 172 ? 9.680 7.650 -30.788 1.00 49.50 172 HIS A O 1
ATOM 1338 N N . LEU A 1 173 ? 10.251 7.184 -28.662 1.00 49.38 173 LEU A N 1
ATOM 1339 C CA . LEU A 1 173 ? 10.960 8.447 -28.420 1.00 49.38 173 LEU A CA 1
ATOM 1340 C C . LEU A 1 173 ? 12.213 8.568 -29.312 1.00 49.38 173 LEU A C 1
ATOM 1342 O O . LEU A 1 173 ? 12.318 9.521 -30.079 1.00 49.38 173 LEU A O 1
ATOM 1346 N N . SER A 1 174 ? 13.049 7.522 -29.412 1.00 49.91 174 SER A N 1
ATOM 1347 C CA . SER A 1 174 ? 14.207 7.530 -30.341 1.00 49.91 174 SER A CA 1
ATOM 1348 C C . SER A 1 174 ? 13.845 7.465 -31.838 1.00 49.91 174 SER A C 1
ATOM 1350 O O . SER A 1 174 ? 14.702 7.632 -32.713 1.00 49.91 174 SER A O 1
ATOM 1352 N N . LYS A 1 175 ? 12.585 7.167 -32.187 1.00 52.50 175 LYS A N 1
ATOM 1353 C CA . LYS A 1 175 ? 12.071 7.316 -33.562 1.00 52.50 175 LYS A CA 1
ATOM 1354 C C . LYS A 1 175 ? 11.518 8.717 -33.816 1.00 52.50 175 LYS A C 1
ATOM 1356 O O . LYS A 1 175 ? 11.602 9.170 -34.952 1.00 52.50 175 LYS A O 1
ATOM 1361 N N . SER A 1 176 ? 10.982 9.378 -32.792 1.00 45.75 176 SER A N 1
ATOM 1362 C CA . SER A 1 176 ? 10.489 10.758 -32.853 1.00 45.75 176 SER A CA 1
ATOM 1363 C C . SER A 1 176 ? 11.620 11.778 -33.032 1.00 45.75 176 SER A C 1
ATOM 1365 O O . SER A 1 176 ? 11.409 12.815 -33.651 1.00 45.75 176 SER A O 1
ATOM 1367 N N . GLU A 1 177 ? 12.821 11.473 -32.535 1.00 49.88 177 GLU A N 1
ATOM 1368 C CA . GLU A 1 177 ? 13.996 12.362 -32.588 1.00 49.88 177 GLU A CA 1
ATOM 1369 C C . GLU A 1 177 ? 14.914 12.114 -33.796 1.00 49.88 177 GLU A C 1
ATOM 1371 O O . GLU A 1 177 ? 15.881 12.843 -34.006 1.00 49.88 177 GLU A O 1
ATOM 1376 N N . ARG A 1 178 ? 14.639 11.096 -34.625 1.00 54.94 178 ARG A N 1
ATOM 1377 C CA . ARG A 1 178 ? 15.410 10.880 -35.857 1.00 54.94 178 ARG A CA 1
ATOM 1378 C C . ARG A 1 178 ? 14.886 11.790 -36.974 1.00 54.94 178 ARG A C 1
ATOM 1380 O O . ARG A 1 178 ? 13.704 11.683 -37.307 1.00 54.94 178 ARG A O 1
ATOM 1387 N N . PRO A 1 179 ? 15.743 12.615 -37.613 1.00 50.84 179 PRO A N 1
ATOM 1388 C CA . PRO A 1 179 ? 15.345 13.433 -38.753 1.00 50.84 179 PRO A CA 1
ATOM 1389 C C . PRO A 1 179 ? 14.707 12.562 -39.835 1.00 50.84 179 PRO A C 1
ATOM 1391 O O . PRO A 1 179 ? 15.277 11.551 -40.267 1.00 50.84 179 PRO A O 1
ATOM 1394 N N . ARG A 1 180 ? 13.503 12.933 -40.268 1.00 55.12 180 ARG A N 1
ATOM 1395 C CA . ARG A 1 180 ? 12.787 12.213 -41.319 1.00 55.12 180 ARG A CA 1
ATOM 1396 C C . ARG A 1 180 ? 13.493 12.512 -42.645 1.00 55.12 180 ARG A C 1
ATOM 1398 O O . ARG A 1 180 ? 13.399 13.622 -43.148 1.00 55.12 180 ARG A O 1
ATOM 1405 N N . ARG A 1 181 ? 14.210 11.541 -43.226 1.00 57.50 181 ARG A N 1
ATOM 1406 C CA . ARG A 1 181 ? 14.743 11.696 -44.592 1.00 57.50 181 ARG A CA 1
ATOM 1407 C C . ARG A 1 181 ? 13.593 11.617 -45.589 1.00 57.50 181 ARG A C 1
ATOM 1409 O O . ARG A 1 181 ? 13.010 10.549 -45.768 1.00 57.50 181 ARG A O 1
ATOM 1416 N N . VAL A 1 182 ? 13.312 12.722 -46.267 1.00 56.91 182 VAL A N 1
ATOM 1417 C CA . VAL A 1 182 ? 12.467 12.756 -47.464 1.00 56.91 182 VAL A CA 1
ATOM 1418 C C . VAL A 1 182 ? 13.411 12.875 -48.660 1.00 56.91 182 VAL A C 1
ATOM 1420 O O . VAL A 1 182 ? 14.255 13.764 -48.695 1.00 56.91 182 VAL A O 1
ATOM 1423 N N . ASN A 1 183 ? 13.343 11.938 -49.612 1.00 50.34 183 ASN A N 1
ATOM 1424 C CA . ASN A 1 183 ? 14.176 11.937 -50.828 1.00 50.34 183 ASN A CA 1
ATOM 1425 C C . ASN A 1 183 ? 15.696 12.093 -50.585 1.00 50.34 183 ASN A C 1
ATOM 1427 O O . ASN A 1 183 ? 16.398 12.791 -51.313 1.00 50.34 183 ASN A O 1
ATOM 1431 N N . GLY A 1 184 ? 16.224 11.441 -49.544 1.00 57.19 184 GLY A N 1
ATOM 1432 C CA . GLY A 1 184 ? 17.668 11.355 -49.301 1.00 57.19 184 GLY A CA 1
ATOM 1433 C C . GLY A 1 184 ? 18.334 12.592 -48.686 1.00 57.19 184 GLY A C 1
ATOM 1434 O O . GLY A 1 184 ? 19.517 12.499 -48.367 1.00 57.19 184 GLY A O 1
ATOM 1435 N N . HIS A 1 185 ? 17.605 13.687 -48.444 1.00 48.22 185 HIS A N 1
ATOM 1436 C CA . HIS A 1 185 ? 18.125 14.882 -47.767 1.00 48.22 185 HIS A CA 1
ATOM 1437 C C . HIS A 1 185 ? 17.706 14.932 -46.287 1.00 48.22 185 HIS A C 1
ATOM 1439 O O . HIS A 1 185 ? 16.636 14.448 -45.911 1.00 48.22 185 HIS A O 1
ATOM 1445 N N . LEU A 1 186 ? 18.599 15.458 -45.439 1.00 49.25 186 LEU A N 1
ATOM 1446 C CA . LEU A 1 186 ? 18.332 15.763 -44.031 1.00 49.25 186 LEU A CA 1
ATOM 1447 C C . LEU A 1 186 ? 17.508 17.053 -43.970 1.00 49.25 186 LEU A C 1
ATOM 1449 O O . LEU A 1 186 ? 17.955 18.076 -44.473 1.00 49.25 186 LEU A O 1
ATOM 1453 N N . ASP A 1 187 ? 16.321 16.982 -43.375 1.00 53.75 187 ASP A N 1
ATOM 1454 C CA . ASP A 1 187 ? 15.475 18.145 -43.102 1.00 53.75 187 ASP A CA 1
ATOM 1455 C C . ASP A 1 187 ? 15.946 18.791 -41.787 1.00 53.75 187 ASP A C 1
ATOM 1457 O O . ASP A 1 187 ? 15.843 18.171 -40.723 1.00 53.75 187 ASP A O 1
ATOM 1461 N N . THR A 1 188 ? 16.571 19.968 -41.869 1.00 52.84 188 THR A N 1
ATOM 1462 C CA . THR A 1 188 ? 17.200 20.674 -40.734 1.00 52.84 188 THR A CA 1
ATOM 1463 C C . THR A 1 188 ? 16.313 21.748 -40.099 1.00 52.84 188 THR A C 1
ATOM 1465 O O . THR A 1 188 ? 16.747 22.409 -39.160 1.00 52.84 188 THR A O 1
ATOM 1468 N N . ASP A 1 189 ? 15.061 21.907 -40.529 1.00 49.06 189 ASP A N 1
ATOM 1469 C CA . ASP A 1 189 ? 14.261 23.089 -40.180 1.00 49.06 189 ASP A CA 1
ATOM 1470 C C . ASP A 1 189 ? 13.297 22.853 -39.005 1.00 49.06 189 ASP A C 1
ATOM 1472 O O . ASP A 1 189 ? 12.076 22.994 -39.122 1.00 49.06 189 ASP A O 1
ATOM 1476 N N . ARG A 1 190 ? 13.828 22.511 -37.821 1.00 50.12 190 ARG A N 1
ATOM 1477 C CA . ARG A 1 190 ? 13.017 22.537 -36.586 1.00 50.12 190 ARG A CA 1
ATOM 1478 C C . ARG A 1 190 ? 13.752 23.009 -35.329 1.00 50.12 190 ARG A C 1
ATOM 1480 O O . ARG A 1 190 ? 13.558 22.454 -34.255 1.00 50.12 190 ARG A O 1
ATOM 1487 N N . GLU A 1 191 ? 14.502 24.099 -35.442 1.00 42.22 191 GLU A N 1
ATOM 1488 C CA . GLU A 1 191 ? 14.808 24.989 -34.312 1.00 42.22 191 GLU A CA 1
ATOM 1489 C C . GLU A 1 191 ? 14.136 26.353 -34.537 1.00 42.22 191 GLU A C 1
ATOM 1491 O O . GLU A 1 191 ? 14.756 27.271 -35.059 1.00 42.22 191 GLU A O 1
ATOM 1496 N N . SER A 1 192 ? 12.850 26.519 -34.188 1.00 43.69 192 SER A N 1
ATOM 1497 C CA . SER A 1 192 ? 12.279 27.882 -34.101 1.00 43.69 192 SER A CA 1
ATOM 1498 C C . SER A 1 192 ? 11.003 28.068 -33.257 1.00 43.69 192 SER A C 1
ATOM 1500 O O . SER A 1 192 ? 10.354 29.101 -33.396 1.00 43.69 192 SER A O 1
ATOM 1502 N N . LEU A 1 193 ? 10.586 27.130 -32.394 1.00 40.16 193 LEU A N 1
ATOM 1503 C CA . LEU A 1 193 ? 9.314 27.276 -31.646 1.00 40.16 193 LEU A CA 1
ATOM 1504 C C . LEU A 1 193 ? 9.430 27.204 -30.115 1.00 40.16 193 LEU A C 1
ATOM 1506 O O . LEU A 1 193 ? 8.469 26.846 -29.441 1.00 40.16 193 LEU A O 1
ATOM 1510 N N . LEU A 1 194 ? 10.567 27.613 -29.550 1.00 41.81 194 LEU A N 1
ATOM 1511 C CA . LEU A 1 194 ? 10.687 27.911 -28.116 1.00 41.81 194 LEU A CA 1
ATOM 1512 C C . LEU A 1 194 ? 11.245 29.324 -27.911 1.00 41.81 194 LEU A C 1
ATOM 1514 O O . LEU A 1 194 ? 12.361 29.517 -27.446 1.00 41.81 194 LEU A O 1
ATOM 1518 N N . SER A 1 195 ? 10.448 30.327 -28.264 1.00 39.44 195 SER A N 1
ATOM 1519 C CA . SER A 1 195 ? 10.606 31.688 -27.746 1.00 39.44 195 SER A CA 1
ATOM 1520 C C . SER A 1 195 ? 9.241 32.373 -27.676 1.00 39.44 195 SER A C 1
ATOM 1522 O O . SER A 1 195 ? 8.816 33.088 -28.578 1.00 39.44 195 SER A O 1
ATOM 1524 N N . SER A 1 196 ? 8.511 32.137 -26.587 1.00 37.59 196 SER A N 1
ATOM 1525 C CA . SER A 1 196 ? 7.423 33.031 -26.181 1.00 37.59 196 SER A CA 1
ATOM 1526 C C . SER A 1 196 ? 8.002 34.159 -25.311 1.00 37.59 196 SER A C 1
ATOM 1528 O O . SER A 1 196 ? 8.703 33.849 -24.345 1.00 37.59 196 SER A O 1
ATOM 1530 N N . PRO A 1 197 ? 7.736 35.440 -25.622 1.00 46.72 197 PRO A N 1
ATOM 1531 C CA . PRO A 1 197 ? 8.235 36.578 -24.859 1.00 46.72 197 PRO A CA 1
ATOM 1532 C C . PRO A 1 197 ? 7.370 36.835 -23.619 1.00 46.72 197 PRO A C 1
ATOM 1534 O O . PRO A 1 197 ? 6.143 36.790 -23.683 1.00 46.72 197 PRO A O 1
ATOM 1537 N N . THR A 1 198 ? 8.012 37.153 -22.497 1.00 42.56 198 THR A N 1
ATOM 1538 C CA . THR A 1 198 ? 7.370 37.779 -21.337 1.00 42.56 198 THR A CA 1
ATOM 1539 C C . THR A 1 198 ? 7.570 39.290 -21.408 1.00 42.56 198 THR A C 1
ATOM 1541 O O . THR A 1 198 ? 8.681 39.758 -21.180 1.00 42.56 198 THR A O 1
ATOM 1544 N N . GLU A 1 199 ? 6.496 40.039 -21.661 1.00 41.44 199 GLU A N 1
ATOM 1545 C CA . GLU A 1 199 ? 6.331 41.424 -21.200 1.00 41.44 199 GLU A CA 1
ATOM 1546 C C . GLU A 1 199 ? 4.873 41.664 -20.781 1.00 41.44 199 GLU A C 1
ATOM 1548 O O . GLU A 1 199 ? 3.948 41.252 -21.482 1.00 41.44 199 GLU A O 1
ATOM 1553 N N . GLY A 1 200 ? 4.693 42.363 -19.651 1.00 39.22 200 GLY A N 1
ATOM 1554 C CA . GLY A 1 200 ? 3.449 43.053 -19.296 1.00 39.22 200 GLY A CA 1
ATOM 1555 C C . GLY A 1 200 ? 2.968 42.882 -17.850 1.00 39.22 200 GLY A C 1
ATOM 1556 O O . GLY A 1 200 ? 2.026 42.126 -17.622 1.00 39.22 200 GLY A O 1
ATOM 1557 N N . VAL A 1 201 ? 3.599 43.582 -16.895 1.00 37.50 201 VAL A N 1
ATOM 1558 C CA . VAL A 1 201 ? 3.085 44.697 -16.045 1.00 37.50 201 VAL A CA 1
ATOM 1559 C C . VAL A 1 201 ? 4.045 44.909 -14.874 1.00 37.50 201 VAL A C 1
ATOM 1561 O O . VAL A 1 201 ? 4.346 43.923 -14.167 1.00 37.50 201 VAL A O 1
#

Organism: NCBI:txid273540

pLDDT: mean 82.45, std 20.35, range [37.5, 98.94]

Secondary structure (DSSP, 8-state):
-HHHHHHHHHHHHHHHHHHHHHHTTSSHHHHHHHHHHHHHHTTPPPPEE-HHHHHHHHHHHHHHTTT-------SSSEEEEEEESS---HHHHHHHHHHGGGGEETTTTEEPTT---HHHHHHT-TT--EEEEEEEEPGGG--EEEEEEEES----TT---S-SSHHHHHHHHHHHSS---BTTB-------S--------

Foldseek 3Di:
DVVVVVVVVVVVVVVVVVVVVVVVQAD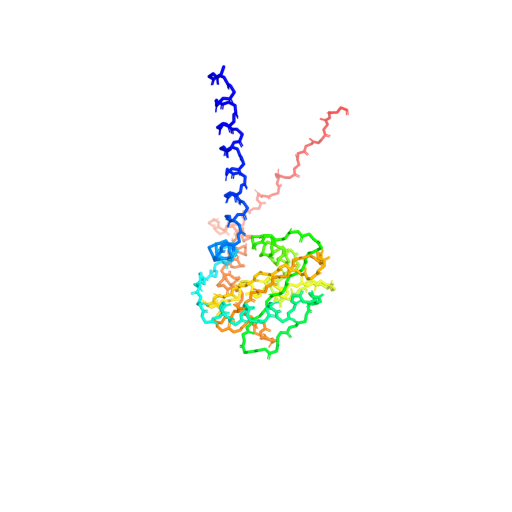PCNLQVLLQVLLVVFPAHGADEDVVQQVVQAVVQVVCQAPLDPDDPPDQWAKDKDWDLAEDGSNNSSVVLLVQVVQADLVVRDGHPPGDNQSNCQSQQRQFRYKHKDKDQHPPSSTIMIMMTTPNHDDDPPDRGRHPPPVPVVVVVVVVPDQDDDPNDGDPPPDDPPDDDDDDD

InterPro domains:
  IPR001283 Cysteine-rich secretory protein-related [PR00837] (47-65)
  IPR001283 Cysteine-rich secretory protein-related [PR00837] (93-106)
  IPR001283 Cysteine-rich secretory protein-related [PR00837] (117-133)
  IPR001283 Cysteine-rich secretory protein-related [PR00837] (145-158)
  IPR001283 Cysteine-rich secretory protein-related [PTHR10334] (29-159)
  IPR014044 CAP domain [PF00188] (33-150)
  IPR014044 CAP domain [SM00198] (26-158)
  IPR018244 Allergen V5/Tpx-1-related, conserved site [PS01009] (118-128)
  IPR018244 Allergen V5/Tpx-1-related, conserved site [PS01010] (145-156)
  IPR035940 CAP superfamily [G3DSA:3.40.33.10] (25-160)
  IPR035940 CAP superfamily [SSF55797] (21-159)